Protein AF-A0A146K8B3-F1 (afdb_monomer)

pLDDT: mean 72.27, std 13.35, range [35.28, 92.0]

Foldseek 3Di:
DKDKDKDFDPDQLQDVLLVVLVVLVVVLQCVLCVVPPVPVVVVVPDPPDDDPSSLLSNLLSLLVSLVVLVVSLVSLCVQAVHDCDDPLNVQLVVLSVLSNVLSVLSCLQCVCSSCVVVVVVDPPPDDCVVVNVVSCPPDVVSVVSNVQCVPPVRPVNVVSSVSNNVSSVSSSVSSSVVSVVSSVGTTIFMWMWDWDPPDPVDTDTDTHRQPPDPVSVVVVVVVVVPPD

Structure (mmCIF, N/CA/C/O backbone):
data_AF-A0A146K8B3-F1
#
_entry.id   AF-A0A146K8B3-F1
#
loop_
_atom_site.group_PDB
_atom_site.id
_atom_site.type_symbol
_atom_site.label_atom_id
_atom_site.label_alt_id
_atom_site.label_comp_id
_atom_site.label_asym_id
_atom_site.label_entity_id
_atom_site.label_seq_id
_atom_site.pdbx_PDB_ins_code
_atom_site.Cartn_x
_atom_site.Cartn_y
_atom_site.Cartn_z
_atom_site.occupancy
_atom_site.B_iso_or_equiv
_atom_site.auth_seq_id
_atom_site.auth_comp_id
_atom_site.auth_asym_id
_atom_site.auth_atom_id
_atom_site.pdbx_PDB_model_num
ATOM 1 N N . GLN A 1 1 ? -19.829 12.657 38.647 1.00 56.06 1 GLN A N 1
ATOM 2 C CA . GLN A 1 1 ? -18.743 11.718 38.254 1.00 56.06 1 GLN A CA 1
ATOM 3 C C . GLN A 1 1 ? -18.743 11.529 36.735 1.00 56.06 1 GLN A C 1
ATOM 5 O O . GLN A 1 1 ? -19.775 11.769 36.111 1.00 56.06 1 GLN A O 1
ATOM 10 N N . LYS A 1 2 ? -17.606 11.163 36.126 1.00 56.06 2 LYS A N 1
ATOM 11 C CA . LYS A 1 2 ? -17.490 10.941 34.673 1.00 56.06 2 LYS A CA 1
ATOM 12 C C . LYS A 1 2 ? -16.939 9.541 34.410 1.00 56.06 2 LYS A C 1
ATOM 14 O O . LYS A 1 2 ? -15.895 9.207 34.959 1.00 56.06 2 LYS A O 1
ATOM 19 N N . ALA A 1 3 ? -17.614 8.767 33.568 1.00 58.56 3 ALA A N 1
ATOM 20 C CA . ALA A 1 3 ? -17.185 7.436 33.150 1.00 58.56 3 ALA A CA 1
ATOM 21 C C . ALA A 1 3 ? -17.163 7.344 31.618 1.00 58.56 3 ALA A C 1
ATOM 23 O O . ALA A 1 3 ? -17.982 7.964 30.937 1.00 58.56 3 ALA A O 1
ATOM 24 N N . LEU A 1 4 ? -16.210 6.589 31.074 1.00 60.97 4 LEU A N 1
ATOM 25 C CA . LEU A 1 4 ? -16.129 6.290 29.646 1.00 60.97 4 LEU A CA 1
ATOM 26 C C . LEU A 1 4 ? -16.703 4.890 29.419 1.00 60.97 4 LEU A C 1
ATOM 28 O O . LEU A 1 4 ? -16.218 3.926 30.009 1.00 60.97 4 LEU A O 1
ATOM 32 N N . LEU A 1 5 ? -17.728 4.784 28.580 1.00 60.91 5 LEU A N 1
ATOM 33 C CA . LEU A 1 5 ? -18.422 3.535 28.292 1.00 60.91 5 LEU A CA 1
ATOM 34 C C . LEU A 1 5 ? -18.171 3.151 26.833 1.00 60.91 5 LEU A C 1
ATOM 36 O O . LEU A 1 5 ? -18.327 3.978 25.943 1.00 60.91 5 LEU A O 1
ATOM 40 N N . SER A 1 6 ? -17.735 1.919 26.580 1.00 59.75 6 SER A N 1
ATOM 41 C CA . SER A 1 6 ? -17.535 1.404 25.219 1.00 59.75 6 SER A CA 1
ATOM 42 C C . SER A 1 6 ? -18.726 0.540 24.824 1.00 59.75 6 SER A C 1
ATOM 44 O O . SER A 1 6 ? -18.949 -0.502 25.434 1.00 59.75 6 SER A O 1
ATOM 46 N N . ILE A 1 7 ? -19.477 0.964 23.811 1.00 65.56 7 ILE A N 1
ATOM 47 C CA . ILE A 1 7 ? -20.653 0.262 23.292 1.00 65.56 7 ILE A CA 1
ATOM 48 C C . ILE A 1 7 ? -20.236 -0.502 22.024 1.00 65.56 7 ILE A C 1
ATOM 50 O O . ILE A 1 7 ? -19.696 0.120 21.104 1.00 65.56 7 ILE A O 1
ATOM 54 N N . PRO A 1 8 ? -20.429 -1.831 21.948 1.00 65.06 8 PRO A N 1
ATOM 55 C CA . PRO A 1 8 ? -20.172 -2.579 20.723 1.00 65.06 8 PRO A CA 1
ATOM 56 C C . PRO A 1 8 ? -21.204 -2.222 19.642 1.00 65.06 8 PRO A C 1
ATOM 58 O O . PRO A 1 8 ? -22.398 -2.126 19.917 1.00 65.06 8 PRO A O 1
ATOM 61 N N . THR A 1 9 ? -20.753 -2.043 18.404 1.00 68.38 9 THR A N 1
ATOM 62 C CA . THR A 1 9 ? -21.617 -1.858 17.230 1.00 68.38 9 THR A CA 1
ATOM 63 C C . THR A 1 9 ? -22.009 -3.210 16.642 1.00 68.38 9 THR A C 1
ATOM 65 O O . THR A 1 9 ? -21.258 -4.174 16.757 1.00 68.38 9 THR A O 1
ATOM 68 N N . GLN A 1 10 ? -23.139 -3.292 15.940 1.00 69.00 10 GLN A N 1
ATOM 69 C CA . GLN A 1 10 ? -23.566 -4.541 15.288 1.00 69.00 10 GLN A CA 1
ATOM 70 C C . GLN A 1 10 ? -22.710 -4.909 14.060 1.00 69.00 10 GLN A C 1
ATOM 72 O O . GLN A 1 10 ? -22.632 -6.076 13.684 1.00 69.00 10 GLN A O 1
ATOM 77 N N . GLU A 1 11 ? -22.022 -3.938 13.453 1.00 68.94 11 GLU A N 1
ATOM 78 C CA . GLU A 1 11 ? -21.184 -4.171 12.274 1.00 68.94 11 GLU A CA 1
ATOM 79 C C . GLU A 1 11 ? -19.815 -4.772 12.632 1.00 68.94 11 GLU A C 1
ATOM 81 O O . GLU A 1 11 ? -19.095 -4.280 13.514 1.00 68.94 11 GLU A O 1
ATOM 86 N N . ARG A 1 12 ? -19.427 -5.821 11.894 1.00 72.00 12 ARG A N 1
ATOM 87 C CA . ARG A 1 12 ? -18.056 -6.348 11.885 1.00 72.00 12 ARG A CA 1
ATOM 88 C C . ARG A 1 12 ? -17.141 -5.352 11.181 1.00 72.00 12 ARG A C 1
ATOM 90 O O . ARG A 1 12 ? -17.448 -4.884 10.090 1.00 72.00 12 ARG A O 1
ATOM 97 N N . VAL A 1 13 ? -15.996 -5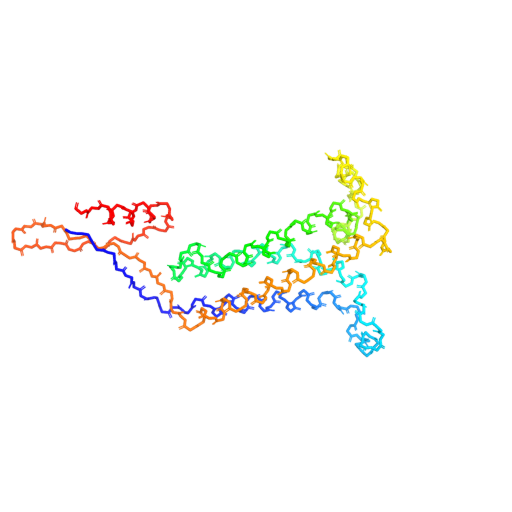.049 11.788 1.00 79.50 13 VAL A N 1
ATOM 98 C CA . VAL A 1 13 ? -15.108 -3.992 11.275 1.00 79.50 13 VAL A CA 1
ATOM 99 C C . VAL A 1 13 ? -14.255 -4.469 10.101 1.00 79.50 13 VAL A C 1
ATOM 101 O O . VAL A 1 13 ? -13.940 -3.669 9.229 1.00 79.50 13 VAL A O 1
ATOM 104 N N . GLY A 1 14 ? -13.865 -5.747 10.079 1.00 77.62 14 GLY A N 1
ATOM 105 C CA . GLY A 1 14 ? -12.846 -6.247 9.151 1.00 77.62 14 GLY A CA 1
ATOM 106 C C . GLY A 1 14 ? -13.326 -6.773 7.798 1.00 77.62 14 GLY A C 1
ATOM 107 O O . GLY A 1 14 ? -12.538 -6.756 6.860 1.00 77.62 14 GLY A O 1
ATOM 108 N N . SER A 1 15 ? -14.583 -7.214 7.657 1.00 81.56 15 SER A N 1
ATOM 109 C CA . SER A 1 15 ? -15.019 -7.998 6.483 1.00 81.56 15 SER A CA 1
ATOM 110 C C . SER A 1 15 ? -14.980 -7.208 5.174 1.00 81.56 15 SER A C 1
ATOM 112 O O . SER A 1 15 ? -14.381 -7.656 4.199 1.00 81.56 15 SER A O 1
ATOM 114 N N . PHE A 1 16 ? -15.571 -6.011 5.155 1.00 86.06 16 PHE A N 1
ATOM 115 C CA . PHE A 1 16 ? -15.544 -5.140 3.980 1.00 86.06 16 PHE A CA 1
ATOM 116 C C . PHE A 1 16 ? -14.122 -4.629 3.666 1.00 86.06 16 PHE A C 1
ATOM 118 O O . PHE A 1 16 ? -13.682 -4.786 2.529 1.00 86.06 16 PHE A O 1
ATOM 125 N N . PRO A 1 17 ? -13.343 -4.113 4.640 1.00 88.75 17 PRO A N 1
ATOM 126 C CA . PRO A 1 17 ? -11.928 -3.795 4.440 1.00 88.75 17 PRO A CA 1
ATOM 127 C C . PRO A 1 17 ? -11.074 -4.925 3.864 1.00 88.75 17 PRO A C 1
ATOM 129 O O . PRO A 1 17 ? -10.300 -4.682 2.943 1.00 88.75 17 PRO A O 1
ATOM 132 N N . ALA A 1 18 ? -11.213 -6.149 4.381 1.00 89.12 18 ALA A N 1
ATOM 133 C CA . ALA A 1 18 ? -10.456 -7.302 3.903 1.00 89.12 18 ALA A CA 1
ATOM 134 C C . ALA A 1 18 ? -10.798 -7.629 2.441 1.00 89.12 18 ALA A C 1
ATOM 136 O O . ALA A 1 18 ? -9.902 -7.883 1.639 1.00 89.12 18 ALA A O 1
ATOM 137 N N . LEU A 1 19 ? -12.082 -7.547 2.073 1.00 90.06 19 LEU A N 1
ATOM 138 C CA . LEU A 1 19 ? -12.536 -7.741 0.697 1.00 90.06 19 LEU A CA 1
ATOM 139 C C . LEU A 1 19 ? -11.965 -6.676 -0.252 1.00 90.06 19 LEU A C 1
ATOM 141 O O . LEU A 1 19 ? -11.481 -7.021 -1.326 1.00 90.06 19 LEU A O 1
ATOM 145 N N . VAL A 1 20 ? -11.942 -5.403 0.157 1.00 90.44 20 VAL A N 1
ATOM 146 C CA . VAL A 1 20 ? -11.322 -4.326 -0.637 1.00 90.44 20 VAL A CA 1
ATOM 147 C C . VAL A 1 20 ? -9.824 -4.578 -0.833 1.00 90.44 20 VAL A C 1
ATOM 149 O O . VAL A 1 20 ? -9.335 -4.470 -1.954 1.00 90.44 20 VAL A O 1
ATOM 152 N N . VAL A 1 21 ? -9.101 -4.958 0.227 1.00 92.00 21 VAL A N 1
ATOM 153 C CA . VAL A 1 21 ? -7.666 -5.291 0.150 1.00 92.00 21 VAL A CA 1
ATOM 154 C C . VAL A 1 21 ? -7.411 -6.428 -0.847 1.00 92.00 21 VAL A C 1
ATOM 156 O O . VAL A 1 21 ? -6.502 -6.325 -1.670 1.00 92.00 21 VAL A O 1
ATOM 159 N N . LEU A 1 22 ? -8.227 -7.485 -0.816 1.00 90.31 22 LEU A N 1
ATOM 160 C CA . LEU A 1 22 ? -8.105 -8.621 -1.735 1.00 90.31 22 LEU A CA 1
ATOM 161 C C . LEU A 1 22 ? -8.401 -8.241 -3.189 1.00 90.31 22 LEU A C 1
ATOM 163 O O . LEU A 1 22 ? -7.637 -8.615 -4.075 1.00 90.31 22 LEU A O 1
ATOM 167 N N . ILE A 1 23 ? -9.473 -7.483 -3.441 1.00 90.94 23 ILE A N 1
ATOM 168 C CA . ILE A 1 23 ? -9.841 -7.051 -4.800 1.00 90.94 23 ILE A CA 1
ATOM 169 C C . ILE A 1 23 ? -8.744 -6.173 -5.403 1.00 90.94 23 ILE A C 1
ATOM 171 O O . ILE A 1 23 ? -8.392 -6.349 -6.566 1.00 90.94 23 ILE A O 1
ATOM 175 N N . VAL A 1 24 ? -8.175 -5.257 -4.618 1.00 89.88 24 VAL A N 1
ATOM 176 C CA . VAL A 1 24 ? -7.093 -4.377 -5.081 1.00 89.88 24 VAL A CA 1
ATOM 177 C C . VAL A 1 24 ? -5.845 -5.186 -5.418 1.00 89.88 24 VAL A C 1
ATOM 179 O O . VAL A 1 24 ? -5.268 -4.989 -6.483 1.00 89.88 24 VAL A O 1
ATOM 182 N N . ALA A 1 25 ? -5.451 -6.135 -4.567 1.00 85.56 25 ALA A N 1
ATOM 183 C CA . ALA A 1 25 ? -4.310 -7.002 -4.850 1.00 85.56 25 ALA A CA 1
ATOM 184 C C . ALA A 1 25 ? -4.531 -7.871 -6.099 1.00 85.56 25 ALA A C 1
ATOM 186 O O . ALA A 1 25 ? -3.633 -7.981 -6.933 1.00 85.56 25 ALA A O 1
ATOM 187 N N . ALA A 1 26 ? -5.734 -8.431 -6.260 1.00 85.50 26 ALA A N 1
ATOM 188 C CA . ALA A 1 26 ? -6.103 -9.203 -7.442 1.00 85.50 26 ALA A CA 1
ATOM 189 C C . ALA A 1 26 ? -6.086 -8.347 -8.716 1.00 85.50 26 ALA A C 1
ATOM 191 O O . ALA A 1 26 ? -5.589 -8.801 -9.741 1.00 85.50 26 ALA A O 1
ATOM 192 N N . LEU A 1 27 ? -6.569 -7.102 -8.648 1.00 86.50 27 LEU A N 1
ATOM 193 C CA . LEU A 1 27 ? -6.538 -6.164 -9.769 1.00 86.50 27 LEU A CA 1
ATOM 194 C C . LEU A 1 27 ? -5.103 -5.816 -10.177 1.00 86.50 27 LEU A C 1
ATOM 196 O O . LEU A 1 27 ? -4.799 -5.813 -11.365 1.00 86.50 27 LEU A O 1
ATOM 200 N N . ILE A 1 28 ? -4.220 -5.551 -9.211 1.00 83.88 28 ILE A N 1
ATOM 201 C CA . ILE A 1 28 ? -2.805 -5.263 -9.485 1.00 83.88 28 ILE A CA 1
ATOM 202 C C . ILE A 1 28 ? -2.147 -6.469 -10.141 1.00 83.88 28 ILE A C 1
ATOM 204 O O . ILE A 1 28 ? -1.524 -6.323 -11.183 1.00 83.88 28 ILE A O 1
ATOM 208 N N . PHE A 1 29 ? -2.342 -7.663 -9.579 1.00 80.31 29 PHE A N 1
ATOM 209 C CA . PHE A 1 29 ? -1.823 -8.894 -10.165 1.00 80.31 29 PHE A CA 1
ATOM 210 C C . PHE A 1 29 ? -2.345 -9.100 -11.594 1.00 80.31 29 PHE A C 1
ATOM 212 O O . PHE A 1 29 ? -1.563 -9.332 -12.512 1.00 80.31 29 PHE A O 1
ATOM 219 N N . TRP A 1 30 ? -3.653 -8.948 -11.802 1.00 79.44 30 TRP A N 1
ATOM 220 C CA . TRP A 1 30 ? -4.273 -9.074 -13.118 1.00 79.44 30 TRP A CA 1
ATOM 221 C C . TRP A 1 30 ? -3.677 -8.094 -14.133 1.00 79.44 30 TRP A C 1
ATOM 223 O O . TRP A 1 30 ? -3.25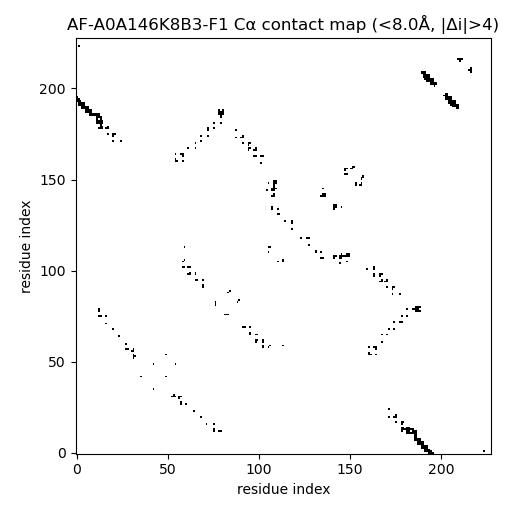4 -8.513 -15.206 1.00 79.44 30 TRP A O 1
ATOM 233 N N . LE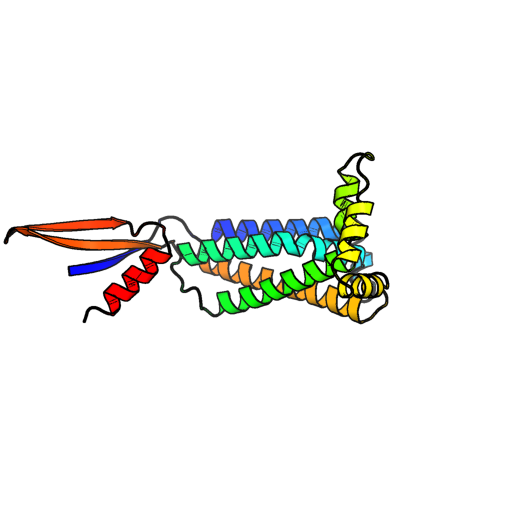U A 1 31 ? -3.586 -6.806 -13.791 1.00 80.00 31 LEU A N 1
ATOM 234 C CA . LEU A 1 31 ? -3.040 -5.773 -14.677 1.00 80.00 31 LEU A CA 1
ATOM 235 C C . LEU A 1 31 ? -1.546 -5.969 -14.956 1.00 80.00 31 LEU A C 1
ATOM 237 O O . LEU A 1 31 ? -1.102 -5.741 -16.079 1.00 80.00 31 LEU A O 1
ATOM 241 N N . SER A 1 32 ? -0.773 -6.417 -13.965 1.00 76.81 32 SER A N 1
ATOM 242 C CA . SER A 1 32 ? 0.659 -6.682 -14.122 1.00 76.81 32 SER A CA 1
ATOM 243 C C . SER A 1 32 ? 0.942 -7.885 -15.024 1.00 76.81 32 SER A C 1
ATOM 245 O O . SER A 1 32 ? 1.915 -7.855 -15.771 1.00 76.81 32 SER A O 1
ATOM 247 N N . PHE A 1 33 ? 0.092 -8.916 -14.996 1.00 72.00 33 PHE A N 1
ATOM 248 C CA . PHE A 1 33 ? 0.275 -10.150 -15.770 1.00 72.00 33 PHE A CA 1
ATOM 249 C C . PHE A 1 33 ? -0.635 -10.258 -17.004 1.00 72.00 33 PHE A C 1
ATOM 251 O O . PHE A 1 33 ? -0.611 -11.283 -17.681 1.00 72.00 33 PHE A O 1
ATOM 258 N N . GLN A 1 34 ? -1.410 -9.221 -17.343 1.00 70.62 34 GLN A N 1
ATOM 259 C CA . GLN A 1 34 ? -2.412 -9.265 -18.423 1.00 70.62 34 GLN A CA 1
ATOM 260 C C . GLN A 1 34 ? -1.849 -9.739 -19.775 1.00 70.62 34 GLN A C 1
ATOM 262 O O . GLN A 1 34 ? -2.512 -10.483 -20.490 1.00 70.62 34 GLN A O 1
ATOM 267 N N . ASN A 1 35 ? -0.602 -9.374 -20.091 1.00 62.97 35 ASN A N 1
ATOM 268 C CA . ASN A 1 35 ? 0.067 -9.752 -21.341 1.00 62.97 35 ASN A CA 1
ATOM 269 C C . ASN A 1 35 ? 0.697 -11.158 -21.300 1.00 62.97 35 ASN A C 1
ATOM 271 O O . ASN A 1 35 ? 1.122 -11.661 -22.333 1.00 62.97 35 ASN A O 1
ATOM 275 N N . TYR A 1 36 ? 0.738 -11.794 -20.125 1.00 59.19 36 TYR A N 1
ATOM 276 C CA . TYR A 1 36 ? 1.413 -13.072 -19.860 1.00 59.19 36 TYR A CA 1
ATOM 277 C C . TYR A 1 36 ? 0.441 -14.198 -19.481 1.00 59.19 36 TYR A C 1
ATOM 279 O O . TYR A 1 36 ? 0.845 -15.350 -19.340 1.00 59.19 36 TYR A O 1
ATOM 287 N N . PHE A 1 37 ? -0.853 -13.893 -19.344 1.00 55.72 37 PHE A N 1
ATOM 288 C CA . PHE A 1 37 ? -1.885 -14.864 -18.962 1.00 55.72 37 PHE A CA 1
ATOM 289 C C . PHE A 1 37 ? -2.023 -16.037 -19.949 1.00 55.72 37 PHE A C 1
ATOM 291 O O . PHE A 1 37 ? -2.431 -17.123 -19.543 1.00 55.72 37 PHE A O 1
ATOM 298 N N . PHE A 1 38 ? -1.661 -15.837 -21.221 1.00 49.81 38 PHE A N 1
ATOM 299 C CA . PHE A 1 38 ? -1.691 -16.880 -22.251 1.00 49.81 38 PHE A CA 1
ATOM 300 C C . PHE A 1 38 ? -0.450 -17.786 -22.264 1.00 49.81 38 PHE A C 1
ATOM 302 O O . PHE A 1 38 ? -0.499 -18.831 -22.905 1.00 49.81 38 PHE A O 1
ATOM 309 N N . ASP A 1 39 ? 0.619 -17.436 -21.539 1.00 55.19 39 ASP A N 1
ATOM 310 C CA . ASP A 1 39 ? 1.893 -18.171 -21.560 1.00 55.19 39 ASP A CA 1
ATOM 311 C C . ASP A 1 39 ? 2.467 -18.382 -20.147 1.00 55.19 39 ASP A C 1
ATOM 313 O O . ASP A 1 39 ? 3.659 -18.239 -19.865 1.00 55.19 39 ASP A O 1
ATOM 317 N N . LEU A 1 40 ? 1.581 -18.725 -19.206 1.00 49.50 40 LEU A N 1
ATOM 318 C CA . LEU A 1 40 ? 1.939 -18.959 -17.803 1.00 49.50 40 LEU A CA 1
ATOM 319 C C . LEU A 1 40 ? 2.985 -20.083 -17.652 1.00 49.50 40 LEU A C 1
ATOM 321 O O . LEU A 1 40 ? 3.808 -20.056 -16.738 1.00 49.50 40 LEU A O 1
ATOM 325 N N . SER A 1 41 ? 2.968 -21.055 -18.571 1.00 50.88 41 SER A N 1
ATOM 326 C CA . SER A 1 41 ? 3.963 -22.125 -18.688 1.00 50.88 41 SER A CA 1
ATOM 327 C C . SER A 1 41 ? 5.360 -21.603 -19.018 1.00 50.88 41 SER A C 1
ATOM 329 O O . SER A 1 41 ? 6.326 -22.097 -18.442 1.00 50.88 41 SER A O 1
ATOM 331 N N . TYR A 1 42 ? 5.474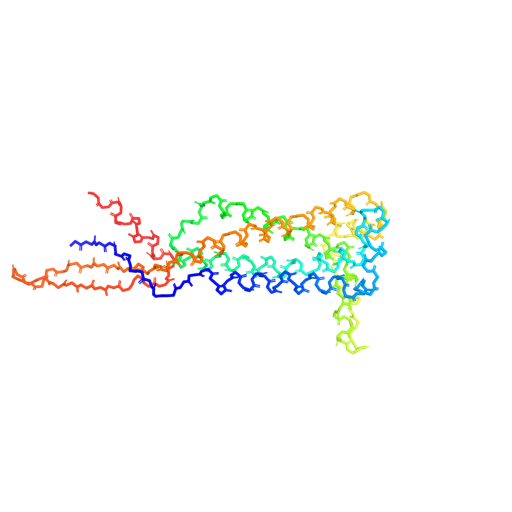 -20.590 -19.883 1.00 45.88 42 TYR A N 1
ATOM 332 C CA . TYR A 1 42 ? 6.753 -19.972 -20.234 1.00 45.88 42 TYR A CA 1
ATOM 333 C C . TYR A 1 42 ? 7.331 -19.212 -19.031 1.00 45.88 42 TYR A C 1
ATOM 335 O O . TYR A 1 42 ? 8.469 -19.467 -18.638 1.00 45.88 42 TYR A O 1
ATOM 343 N N . SER A 1 43 ? 6.502 -18.417 -18.339 1.00 48.22 43 SER A N 1
ATOM 344 C CA . SER A 1 43 ? 6.911 -17.647 -17.149 1.00 48.22 43 SER A CA 1
ATOM 345 C C . SER A 1 43 ? 7.330 -18.508 -15.944 1.00 48.22 43 SER A C 1
ATOM 347 O O . SER A 1 43 ? 8.069 -18.019 -15.092 1.00 48.22 43 SER A O 1
ATOM 349 N N . LEU A 1 44 ? 6.865 -19.760 -15.848 1.00 52.47 44 LEU A N 1
ATOM 350 C CA . LEU A 1 44 ? 7.260 -20.715 -14.800 1.00 52.47 44 LEU A CA 1
ATOM 351 C C . LEU A 1 44 ? 8.501 -21.550 -15.169 1.00 52.47 44 LEU A C 1
ATOM 353 O O . LEU A 1 44 ? 9.055 -22.221 -14.300 1.00 52.47 44 LEU A O 1
ATOM 357 N N . SER A 1 45 ? 8.910 -21.543 -16.443 1.00 49.38 45 SER A N 1
ATOM 358 C CA . SER A 1 45 ? 9.946 -22.437 -16.985 1.00 49.38 45 SER A CA 1
ATOM 359 C C . SER A 1 45 ? 11.330 -21.799 -17.146 1.00 49.38 45 SER A C 1
ATOM 361 O O . SER A 1 45 ? 12.325 -22.520 -17.190 1.00 49.38 45 SER A O 1
ATOM 363 N N . THR A 1 46 ? 11.420 -20.470 -17.194 1.00 42.38 46 THR A N 1
ATOM 364 C CA . THR A 1 46 ? 12.689 -19.726 -17.228 1.00 42.38 46 THR A CA 1
ATOM 365 C C . THR A 1 46 ? 13.059 -19.206 -15.843 1.00 42.38 46 THR A C 1
ATOM 367 O O . THR A 1 46 ? 12.191 -18.725 -15.119 1.00 42.38 46 THR A O 1
ATOM 370 N N . ASP A 1 47 ? 14.345 -19.304 -15.487 1.00 46.12 47 ASP A N 1
ATOM 371 C CA . ASP A 1 47 ? 14.962 -18.811 -14.249 1.00 46.12 47 ASP A CA 1
ATOM 372 C C . ASP A 1 47 ? 14.252 -17.578 -13.662 1.00 46.12 47 ASP A C 1
ATOM 374 O O . ASP A 1 47 ? 14.404 -16.492 -14.203 1.00 46.12 47 ASP A O 1
ATOM 378 N N . LEU A 1 48 ? 13.470 -17.791 -12.589 1.00 50.16 48 LEU A N 1
ATOM 379 C CA . LEU A 1 48 ? 12.986 -16.927 -11.482 1.00 50.16 48 LEU A CA 1
ATOM 380 C C . LEU A 1 48 ? 13.064 -15.379 -11.562 1.00 50.16 48 LEU A C 1
ATOM 382 O O . LEU A 1 48 ? 13.059 -14.707 -10.528 1.00 50.16 48 LEU A O 1
ATOM 386 N N . TYR A 1 49 ? 13.088 -14.779 -12.744 1.00 57.19 49 TYR A N 1
ATOM 387 C CA . TYR A 1 49 ? 13.153 -13.341 -12.956 1.00 57.19 49 TYR A CA 1
ATOM 388 C C . TYR A 1 49 ? 11.833 -12.877 -13.562 1.00 57.19 49 TYR A C 1
ATOM 390 O O . TYR A 1 49 ? 11.496 -13.189 -14.700 1.00 57.19 49 TYR A O 1
ATOM 398 N N . ILE A 1 50 ? 11.075 -12.120 -12.768 1.00 63.47 50 ILE A N 1
ATOM 399 C CA . ILE A 1 50 ? 9.864 -11.440 -13.227 1.00 63.47 50 ILE A CA 1
ATOM 400 C C . ILE A 1 50 ? 10.273 -10.454 -14.328 1.00 63.47 50 ILE A C 1
ATOM 402 O O . ILE A 1 50 ? 11.195 -9.656 -14.131 1.00 63.47 50 ILE A O 1
ATOM 406 N N . GLU A 1 51 ? 9.593 -10.497 -15.475 1.00 69.06 51 GLU A N 1
ATOM 407 C CA . GLU A 1 51 ? 9.897 -9.596 -16.585 1.00 69.06 51 GLU A CA 1
ATOM 408 C C . GLU A 1 51 ? 9.726 -8.119 -16.192 1.00 69.06 51 GLU A C 1
ATOM 410 O O . GLU A 1 51 ? 8.837 -7.740 -15.424 1.00 69.06 51 GLU A O 1
ATOM 415 N N . GLN A 1 52 ? 10.574 -7.255 -16.751 1.00 71.62 52 GLN A N 1
ATOM 416 C CA . GLN A 1 52 ? 10.605 -5.828 -16.421 1.00 71.62 52 GLN A CA 1
ATOM 417 C C . GLN A 1 52 ? 9.246 -5.110 -16.582 1.00 71.62 52 GLN A C 1
ATOM 419 O O . GLN A 1 52 ? 8.895 -4.358 -15.675 1.00 71.62 52 GLN A O 1
ATOM 424 N N . PRO A 1 53 ? 8.431 -5.351 -17.633 1.00 71.81 53 PRO A N 1
ATOM 425 C CA . PRO A 1 53 ? 7.116 -4.713 -17.771 1.00 71.81 53 PRO A CA 1
ATOM 426 C C . PRO A 1 53 ? 6.132 -5.064 -16.643 1.00 71.81 53 PRO A C 1
ATOM 428 O O . PRO A 1 53 ? 5.308 -4.234 -16.245 1.00 71.81 53 PRO A O 1
ATOM 431 N N . VAL A 1 54 ? 6.234 -6.281 -16.098 1.00 72.94 54 VAL A N 1
ATOM 432 C CA . VAL A 1 54 ? 5.429 -6.731 -14.954 1.00 72.94 54 VAL A CA 1
ATOM 433 C C . VAL A 1 54 ? 5.846 -5.958 -13.704 1.00 72.94 54 VAL A C 1
ATOM 435 O O . VAL A 1 54 ? 4.992 -5.386 -13.024 1.00 72.94 54 VAL A O 1
ATOM 438 N N . LEU A 1 55 ? 7.156 -5.876 -13.438 1.00 74.44 55 LEU A N 1
ATOM 439 C CA . LEU A 1 55 ? 7.711 -5.124 -12.306 1.00 74.44 55 LEU A CA 1
ATOM 440 C C . LEU A 1 55 ? 7.355 -3.633 -12.380 1.00 74.44 55 LEU A C 1
ATOM 442 O O . LEU A 1 55 ? 6.943 -3.051 -11.379 1.00 74.44 55 LEU A O 1
ATOM 446 N N . ASP A 1 56 ? 7.453 -3.034 -13.564 1.00 74.62 56 ASP A N 1
ATOM 447 C CA . ASP A 1 56 ? 7.112 -1.631 -13.810 1.00 74.62 56 ASP A CA 1
ATOM 448 C C . ASP A 1 56 ? 5.642 -1.345 -13.479 1.00 74.62 56 ASP A C 1
ATOM 450 O O . ASP A 1 56 ? 5.328 -0.387 -12.768 1.00 74.62 56 ASP A O 1
ATOM 454 N N . THR A 1 57 ? 4.741 -2.217 -13.940 1.00 74.44 57 THR A N 1
ATOM 455 C CA . THR A 1 57 ? 3.301 -2.104 -13.674 1.00 74.44 57 THR A CA 1
ATOM 456 C C . THR A 1 57 ? 2.994 -2.305 -12.191 1.00 74.44 57 THR A C 1
ATOM 458 O O . THR A 1 57 ? 2.204 -1.552 -11.621 1.00 74.44 57 THR A O 1
ATOM 461 N N . MET A 1 58 ? 3.641 -3.281 -11.540 1.00 75.31 58 MET A N 1
ATOM 462 C CA . MET A 1 58 ? 3.483 -3.499 -10.101 1.00 75.31 58 MET A CA 1
ATOM 463 C C . MET A 1 58 ? 3.887 -2.246 -9.322 1.00 75.31 58 MET A C 1
ATOM 465 O O . MET A 1 58 ? 3.071 -1.746 -8.553 1.00 75.31 58 MET A O 1
ATOM 469 N N . VAL A 1 59 ? 5.089 -1.704 -9.560 1.00 77.44 59 VAL A N 1
ATOM 470 C CA . VAL A 1 59 ? 5.626 -0.516 -8.866 1.00 77.44 59 VAL A CA 1
ATOM 471 C C . VAL A 1 59 ? 4.788 0.743 -9.112 1.00 77.44 59 VAL A C 1
ATOM 473 O O . VAL A 1 59 ? 4.596 1.540 -8.199 1.00 77.44 59 VAL A O 1
ATOM 476 N N . LEU A 1 60 ? 4.229 0.923 -10.308 1.00 77.44 60 LEU A N 1
ATOM 477 C CA . LEU A 1 60 ? 3.313 2.037 -10.581 1.00 77.44 60 LEU A CA 1
ATOM 478 C C . LEU A 1 60 ? 2.013 1.943 -9.778 1.00 77.44 60 LEU A C 1
ATOM 480 O O . LEU A 1 60 ? 1.509 2.951 -9.276 1.00 77.44 60 LEU A O 1
ATOM 484 N N . LEU A 1 61 ? 1.467 0.734 -9.648 1.00 79.75 61 LEU A N 1
ATOM 485 C CA . LEU A 1 61 ? 0.207 0.502 -8.949 1.00 79.75 61 LEU A CA 1
ATOM 486 C C . LEU A 1 61 ? 0.374 0.366 -7.428 1.00 79.75 61 LEU A C 1
ATOM 488 O O . LEU A 1 61 ? -0.614 0.512 -6.701 1.00 79.75 61 LEU A O 1
ATOM 492 N N . THR A 1 62 ? 1.594 0.145 -6.921 1.00 79.62 62 THR A N 1
ATOM 493 C CA . THR A 1 62 ? 1.840 0.094 -5.473 1.00 79.62 62 THR A CA 1
ATOM 494 C C . THR A 1 62 ? 1.535 1.432 -4.814 1.00 79.62 62 THR A C 1
ATOM 496 O O . THR A 1 62 ? 0.927 1.432 -3.753 1.00 79.62 62 THR A O 1
ATOM 499 N N . LEU A 1 63 ? 1.854 2.575 -5.433 1.00 81.12 63 LEU A N 1
ATOM 500 C CA . LEU A 1 63 ? 1.627 3.895 -4.833 1.00 81.12 63 LEU A CA 1
ATOM 501 C C . LEU A 1 63 ? 0.152 4.151 -4.444 1.00 81.12 63 LEU A C 1
ATOM 503 O O . LEU A 1 63 ? -0.116 4.386 -3.258 1.00 81.12 63 LEU A O 1
ATOM 507 N N . PRO A 1 64 ? -0.827 4.105 -5.374 1.00 83.31 64 PRO A N 1
ATOM 508 C CA . PRO A 1 64 ? -2.231 4.307 -5.018 1.00 83.31 64 PRO A CA 1
ATOM 509 C C . PRO A 1 64 ? -2.753 3.217 -4.071 1.00 83.31 64 PRO A C 1
ATOM 511 O O . PRO A 1 64 ? -3.546 3.510 -3.172 1.00 83.31 64 PRO A O 1
ATOM 514 N N . ALA A 1 65 ? -2.277 1.977 -4.210 1.00 86.94 65 ALA A N 1
ATOM 515 C CA . ALA A 1 65 ? -2.677 0.871 -3.347 1.00 86.94 65 ALA A CA 1
ATOM 516 C C . ALA A 1 65 ? -2.159 1.026 -1.909 1.00 86.94 65 ALA A C 1
ATOM 518 O O . ALA A 1 65 ? -2.916 0.853 -0.957 1.00 86.94 65 ALA A O 1
ATOM 519 N N . SER A 1 66 ? -0.904 1.434 -1.732 1.00 87.38 66 SER A N 1
ATOM 520 C CA . SER A 1 66 ? -0.287 1.718 -0.437 1.00 87.38 66 SER A CA 1
ATOM 521 C C . SER A 1 66 ? -1.017 2.843 0.298 1.00 87.38 66 SER A C 1
ATOM 523 O O . SER A 1 66 ? -1.235 2.734 1.507 1.00 87.38 66 SER A O 1
ATOM 525 N N . LEU A 1 67 ? -1.453 3.893 -0.412 1.00 88.81 67 LEU A N 1
ATOM 526 C CA . LEU A 1 67 ? -2.273 4.966 0.166 1.00 88.81 67 LEU A CA 1
ATOM 527 C C . LEU A 1 67 ? -3.651 4.459 0.613 1.00 88.81 67 LEU A C 1
ATOM 529 O O . LEU A 1 67 ? -4.082 4.748 1.735 1.00 88.81 67 LEU A O 1
ATOM 533 N N . LEU A 1 68 ? -4.319 3.664 -0.226 1.00 91.06 68 LEU A N 1
ATOM 534 C CA . LEU A 1 68 ? -5.594 3.034 0.118 1.00 91.06 68 LEU A CA 1
ATOM 535 C C . LEU A 1 68 ? -5.452 2.110 1.336 1.00 91.06 68 LEU A C 1
ATOM 537 O O . LEU A 1 68 ? -6.286 2.146 2.241 1.00 91.06 68 LEU A O 1
ATOM 541 N N . TYR A 1 69 ? -4.375 1.330 1.404 1.00 90.81 69 TYR A N 1
ATOM 542 C CA . TYR A 1 69 ? -4.079 0.477 2.549 1.00 90.81 69 TYR A CA 1
ATOM 543 C C . TYR A 1 69 ? -3.852 1.302 3.821 1.00 90.81 69 TYR A C 1
ATOM 545 O O . TYR A 1 69 ? -4.443 0.993 4.856 1.00 90.81 69 TYR A O 1
ATOM 553 N N . GLY A 1 70 ? -3.109 2.410 3.748 1.00 88.94 70 GLY A N 1
ATOM 554 C CA . GLY A 1 70 ? -2.965 3.335 4.877 1.00 88.94 70 GLY A CA 1
ATOM 555 C C . GLY A 1 70 ? -4.311 3.874 5.379 1.00 88.94 70 GLY A C 1
ATOM 556 O O . GLY A 1 70 ? -4.567 3.911 6.589 1.00 88.94 70 GLY A O 1
ATOM 557 N N . PHE A 1 71 ? -5.213 4.227 4.457 1.00 90.06 71 PHE A N 1
ATOM 558 C CA . PHE A 1 71 ? -6.568 4.661 4.798 1.00 90.06 71 PHE A CA 1
ATOM 559 C C . PHE A 1 71 ? -7.376 3.547 5.476 1.00 90.06 71 PHE A C 1
ATOM 561 O O . PHE A 1 71 ? -7.926 3.762 6.560 1.00 90.06 71 PHE A O 1
ATOM 568 N N . ILE A 1 72 ? -7.413 2.352 4.882 1.00 90.56 72 ILE A N 1
ATOM 569 C CA . ILE A 1 72 ? -8.132 1.192 5.422 1.00 90.56 72 ILE A CA 1
ATOM 570 C C . ILE A 1 72 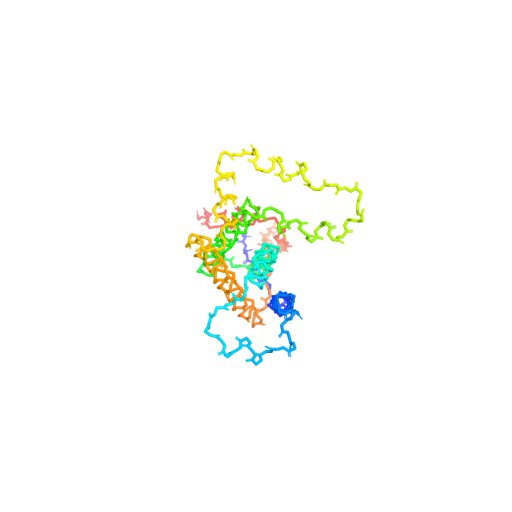? -7.635 0.853 6.831 1.00 90.56 72 ILE A C 1
ATOM 572 O O . ILE A 1 72 ? -8.441 0.706 7.754 1.00 90.56 72 ILE A O 1
ATOM 576 N N . PHE A 1 73 ? -6.315 0.783 7.013 1.00 90.62 73 PHE A N 1
ATOM 577 C CA . PHE A 1 73 ? -5.694 0.496 8.301 1.00 90.62 73 PHE A CA 1
ATOM 578 C C . PHE A 1 73 ? -6.137 1.508 9.368 1.00 90.62 73 PHE A C 1
ATOM 580 O O . PHE A 1 73 ? -6.550 1.126 10.466 1.00 90.62 73 PHE A O 1
ATOM 587 N N . SER A 1 74 ? -6.125 2.801 9.027 1.00 86.88 74 SER A N 1
ATOM 588 C CA . SER A 1 74 ? -6.572 3.876 9.918 1.00 86.88 74 SER A CA 1
ATOM 589 C C . SER A 1 74 ? -8.050 3.737 10.307 1.00 86.88 74 SER A C 1
ATOM 591 O O . SER A 1 74 ? -8.387 3.805 11.492 1.00 86.88 74 SER A O 1
ATOM 593 N N . GLN A 1 75 ? -8.936 3.468 9.340 1.00 86.25 75 GLN A N 1
ATOM 594 C CA . GLN A 1 75 ? -10.373 3.314 9.600 1.00 86.25 75 GLN A CA 1
ATOM 595 C C . GLN A 1 75 ? -10.675 2.117 10.507 1.00 86.25 75 GLN A C 1
ATOM 597 O O . GLN A 1 75 ? -11.449 2.240 11.461 1.00 86.25 75 GLN A O 1
ATOM 602 N N . VAL A 1 76 ? -10.036 0.973 10.251 1.00 86.88 76 VAL A N 1
ATOM 603 C CA . VAL A 1 76 ? -10.196 -0.237 11.070 1.00 86.88 76 VAL A CA 1
ATOM 604 C C . VAL A 1 76 ? -9.688 0.004 12.491 1.00 86.88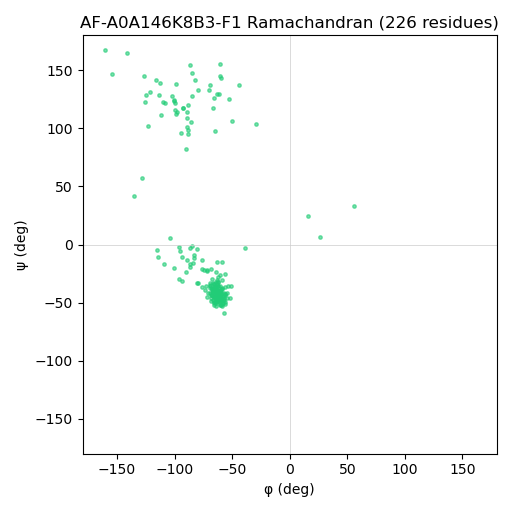 76 VAL A C 1
ATOM 606 O O . VAL A 1 76 ? -10.396 -0.291 13.456 1.00 86.88 76 VAL A O 1
ATOM 609 N N . ARG A 1 77 ? -8.522 0.643 12.637 1.00 86.25 77 ARG A N 1
ATOM 610 C CA . ARG A 1 77 ? -7.966 1.022 13.942 1.00 86.25 77 ARG A CA 1
ATOM 611 C C . ARG A 1 77 ? -8.922 1.895 14.746 1.00 86.25 77 ARG A C 1
ATOM 613 O O . ARG A 1 77 ? -9.150 1.623 15.926 1.00 86.25 77 ARG A O 1
ATOM 620 N N . ILE A 1 78 ? -9.456 2.948 14.123 1.00 80.25 78 ILE A N 1
ATOM 621 C CA . ILE A 1 78 ? -10.371 3.894 14.775 1.00 80.25 78 ILE A CA 1
ATOM 622 C C . ILE A 1 78 ? -11.639 3.170 15.233 1.00 80.25 78 ILE A C 1
ATOM 624 O O . ILE A 1 78 ? -12.027 3.318 16.393 1.00 80.25 78 ILE A O 1
ATOM 628 N N . ARG A 1 79 ? -12.238 2.347 14.360 1.00 79.06 79 ARG A N 1
ATOM 629 C CA . ARG A 1 79 ? -13.449 1.566 14.666 1.00 79.06 79 ARG A CA 1
ATOM 630 C C . ARG A 1 79 ? -13.230 0.531 15.773 1.00 79.06 79 ARG A C 1
ATOM 632 O O . ARG A 1 79 ? -14.149 0.274 16.544 1.00 79.06 79 ARG A O 1
ATOM 639 N N . LEU A 1 80 ? -12.029 -0.035 15.892 1.00 78.44 80 LEU A N 1
ATOM 640 C CA . LEU A 1 80 ? -11.669 -0.953 16.980 1.00 78.44 80 LEU A CA 1
ATOM 641 C C . LEU A 1 80 ? -11.158 -0.249 18.246 1.00 78.44 80 LEU A C 1
ATOM 643 O O . LEU A 1 80 ? -10.889 -0.915 19.245 1.00 78.44 80 LEU A O 1
ATOM 647 N N . CYS A 1 81 ? -11.031 1.082 18.232 1.00 73.88 81 CYS A N 1
ATOM 648 C CA . CYS A 1 81 ? -10.475 1.870 19.335 1.00 73.88 81 CYS A CA 1
ATOM 649 C C . CYS A 1 81 ? -9.054 1.431 19.751 1.00 73.88 81 CYS A C 1
ATOM 651 O O . CYS A 1 81 ? -8.679 1.512 20.921 1.00 73.88 81 CYS A O 1
ATOM 653 N N . ILE A 1 82 ? -8.246 0.973 18.790 1.00 77.50 82 ILE A N 1
ATOM 654 C CA . ILE A 1 82 ? -6.870 0.531 19.043 1.00 77.50 82 ILE A CA 1
ATOM 655 C C . ILE A 1 82 ? -5.940 1.751 19.089 1.00 77.50 82 ILE A C 1
ATOM 657 O O . ILE A 1 82 ? -6.073 2.694 18.307 1.00 77.50 82 ILE A O 1
ATOM 661 N N . ARG A 1 83 ? -4.963 1.736 20.004 1.00 76.19 83 ARG A N 1
ATOM 662 C CA . ARG A 1 83 ? -3.957 2.803 20.107 1.00 76.19 83 ARG A CA 1
ATOM 663 C C . ARG A 1 83 ? -3.151 2.933 18.802 1.00 76.19 83 ARG A C 1
ATOM 665 O O . ARG A 1 83 ? -2.820 1.914 18.193 1.00 76.19 83 ARG A O 1
ATOM 672 N N . PRO A 1 84 ? -2.777 4.163 18.396 1.00 70.56 84 PRO A N 1
ATOM 673 C CA . PRO A 1 84 ? -2.013 4.398 17.169 1.00 70.56 84 PRO A CA 1
ATOM 674 C C . PRO A 1 84 ? -0.654 3.698 17.180 1.00 70.56 84 PRO A C 1
ATOM 676 O O . PRO A 1 84 ? -0.243 3.174 16.153 1.00 70.56 84 PRO A O 1
ATOM 679 N N . ILE A 1 85 ? -0.001 3.620 18.339 1.00 82.56 85 ILE A N 1
ATOM 680 C CA . ILE A 1 85 ? 1.279 2.933 18.515 1.00 82.56 85 ILE A CA 1
ATOM 681 C C . ILE A 1 85 ? 0.993 1.503 18.986 1.00 82.56 85 ILE A C 1
ATOM 683 O O . ILE A 1 85 ? 0.760 1.263 20.170 1.00 82.56 85 ILE A O 1
ATOM 687 N N . ASN A 1 86 ? 0.960 0.568 18.041 1.00 83.88 86 ASN A N 1
ATOM 688 C CA . ASN A 1 86 ? 0.903 -0.874 18.279 1.00 83.88 86 ASN A CA 1
ATOM 689 C C . ASN A 1 86 ? 1.780 -1.595 17.237 1.00 83.88 86 ASN A C 1
ATOM 691 O O . ASN A 1 86 ? 2.147 -0.987 16.230 1.00 83.88 86 ASN A O 1
ATOM 695 N N . ALA A 1 87 ? 2.108 -2.871 17.467 1.00 85.12 87 ALA A N 1
ATOM 696 C CA . ALA A 1 87 ? 3.005 -3.632 16.592 1.00 85.12 87 ALA A CA 1
ATOM 697 C C . ALA A 1 87 ? 2.552 -3.627 15.118 1.00 85.12 87 ALA A C 1
ATOM 699 O O . ALA A 1 87 ? 3.353 -3.318 14.241 1.00 85.12 87 ALA A O 1
ATOM 700 N N . PHE A 1 88 ? 1.262 -3.857 14.846 1.00 85.31 88 PHE A N 1
ATOM 701 C CA . PHE A 1 88 ? 0.712 -3.807 13.487 1.00 85.31 88 PHE A CA 1
ATOM 702 C C . PHE A 1 88 ? 0.836 -2.420 12.851 1.00 85.31 88 PHE A C 1
ATOM 704 O O . PHE A 1 88 ? 1.221 -2.321 11.690 1.00 85.31 88 PHE A O 1
ATOM 711 N N . SER A 1 89 ? 0.564 -1.346 13.598 1.00 82.88 89 SER A N 1
ATOM 712 C CA . SER A 1 89 ? 0.703 0.027 13.098 1.00 82.88 89 SER A CA 1
ATOM 713 C C . SER A 1 89 ? 2.147 0.365 12.758 1.00 82.88 89 SER A C 1
ATOM 715 O O . SER A 1 89 ? 2.386 1.030 11.754 1.00 82.88 89 SER A O 1
ATOM 717 N N . ILE A 1 90 ? 3.102 -0.069 13.587 1.00 87.44 90 ILE A N 1
ATOM 718 C CA . ILE A 1 90 ? 4.529 0.191 13.367 1.00 87.44 90 ILE A CA 1
ATOM 719 C C . ILE A 1 90 ? 4.982 -0.531 12.099 1.00 87.44 90 ILE A C 1
ATOM 721 O O . ILE A 1 90 ? 5.508 0.105 11.190 1.00 87.44 90 ILE A O 1
ATOM 725 N N . VAL A 1 91 ? 4.702 -1.834 12.010 1.00 89.25 91 VAL A N 1
ATOM 726 C CA . VAL A 1 91 ? 5.071 -2.667 10.859 1.00 89.25 91 VAL A CA 1
ATOM 727 C C . VAL A 1 91 ? 4.428 -2.137 9.573 1.00 89.25 91 VAL A C 1
ATOM 729 O O . VAL A 1 91 ? 5.124 -1.913 8.584 1.00 89.25 91 VAL A O 1
ATOM 732 N N . HIS A 1 92 ? 3.126 -1.838 9.597 1.00 89.00 92 HIS A N 1
ATOM 733 C CA . HIS A 1 92 ? 2.427 -1.273 8.443 1.00 89.00 92 HIS A CA 1
ATOM 734 C C . HIS A 1 92 ? 2.997 0.090 8.024 1.00 89.00 92 HIS A C 1
ATOM 736 O O . HIS A 1 92 ? 3.160 0.333 6.832 1.00 89.00 92 HIS A O 1
ATOM 742 N N . SER A 1 93 ? 3.337 0.964 8.979 1.00 87.69 93 SER A N 1
ATOM 743 C CA . SER A 1 93 ? 3.903 2.289 8.681 1.00 87.69 93 SER A CA 1
ATOM 744 C C . SER A 1 93 ? 5.300 2.201 8.070 1.00 87.69 93 SER A C 1
ATOM 746 O O . SER A 1 93 ? 5.596 2.958 7.150 1.00 87.69 93 SER A O 1
ATOM 748 N N . ILE A 1 94 ? 6.143 1.270 8.535 1.00 90.44 94 ILE A N 1
ATOM 749 C CA . ILE A 1 94 ? 7.466 1.027 7.942 1.00 90.44 94 ILE A CA 1
ATOM 750 C C . ILE A 1 94 ? 7.302 0.617 6.477 1.00 90.44 94 ILE A C 1
ATOM 752 O O . ILE A 1 94 ? 7.879 1.254 5.599 1.00 90.44 94 ILE A O 1
ATOM 756 N N . PHE A 1 95 ? 6.466 -0.386 6.192 1.00 89.75 95 PHE A N 1
ATOM 757 C CA . PHE A 1 95 ? 6.255 -0.838 4.814 1.00 89.75 95 PHE A CA 1
ATOM 758 C C . PHE A 1 95 ? 5.551 0.201 3.938 1.00 89.75 95 PHE A C 1
ATOM 760 O O . PHE A 1 95 ? 5.877 0.313 2.758 1.00 89.75 95 PHE A O 1
ATOM 767 N N . LEU A 1 96 ? 4.647 1.006 4.506 1.00 87.50 96 LEU A N 1
ATOM 768 C CA . LEU A 1 96 ? 4.038 2.143 3.818 1.00 87.50 96 LEU A CA 1
ATOM 769 C C . LEU A 1 96 ? 5.102 3.161 3.395 1.00 87.50 96 LEU A C 1
ATOM 771 O O . LEU A 1 96 ? 5.148 3.535 2.230 1.00 87.50 96 LEU A O 1
ATOM 775 N N . ILE A 1 97 ? 5.972 3.587 4.315 1.00 87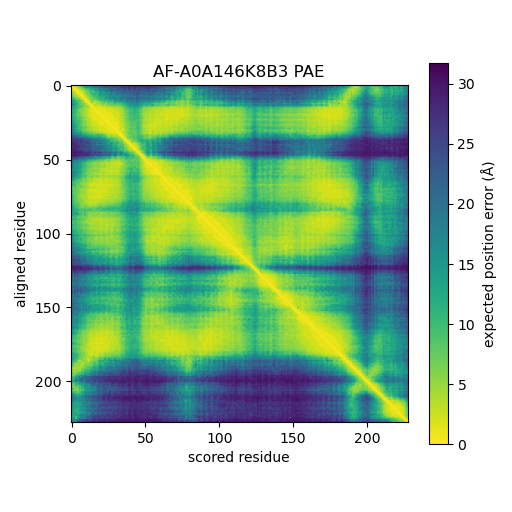.94 97 ILE A N 1
ATOM 776 C CA . ILE A 1 97 ? 7.030 4.564 4.021 1.00 87.94 97 ILE A CA 1
ATOM 777 C C . ILE A 1 97 ? 8.001 4.007 2.978 1.00 87.94 97 ILE A C 1
ATOM 779 O O . ILE A 1 97 ? 8.331 4.710 2.026 1.00 87.94 97 ILE A O 1
ATOM 783 N N . LEU A 1 98 ? 8.419 2.745 3.118 1.00 86.62 98 LEU A N 1
ATOM 784 C CA . LEU A 1 98 ? 9.300 2.097 2.144 1.00 86.62 98 LEU A CA 1
ATOM 785 C C . LEU A 1 98 ? 8.654 2.039 0.753 1.00 86.62 98 LEU A C 1
ATOM 787 O O . LEU A 1 98 ? 9.310 2.386 -0.227 1.00 86.62 98 LEU A O 1
ATOM 791 N N . SER A 1 99 ? 7.370 1.682 0.665 1.00 83.69 99 SER A N 1
ATOM 792 C CA . SER A 1 99 ? 6.627 1.634 -0.605 1.00 83.69 99 SER A CA 1
ATOM 793 C C . SER A 1 99 ? 6.438 3.029 -1.218 1.00 83.69 99 SER A C 1
ATOM 795 O O . SER A 1 99 ? 6.577 3.196 -2.426 1.00 83.69 99 SER A O 1
ATOM 797 N N . LEU A 1 100 ? 6.185 4.057 -0.399 1.00 83.31 100 LEU A N 1
ATOM 798 C CA . LEU A 1 100 ? 6.060 5.445 -0.861 1.00 83.31 100 LEU A CA 1
ATOM 799 C C . LEU A 1 100 ? 7.386 5.988 -1.405 1.00 83.31 100 LEU A C 1
ATOM 801 O O . LEU A 1 100 ? 7.416 6.529 -2.507 1.00 83.31 100 LEU A O 1
ATOM 805 N N . ILE A 1 101 ? 8.481 5.832 -0.652 1.00 83.25 101 ILE A N 1
ATOM 806 C CA . ILE A 1 101 ? 9.807 6.322 -1.058 1.00 83.25 101 ILE A CA 1
ATOM 807 C C . ILE A 1 101 ? 10.227 5.665 -2.369 1.00 83.25 101 ILE A C 1
ATOM 809 O O . ILE A 1 101 ? 10.647 6.350 -3.296 1.00 83.25 101 ILE A O 1
ATOM 813 N N . THR A 1 102 ? 10.086 4.347 -2.465 1.00 79.38 102 THR A N 1
ATOM 814 C CA . THR A 1 102 ? 10.478 3.602 -3.664 1.00 79.38 102 THR A CA 1
ATOM 815 C C . THR A 1 102 ? 9.628 3.939 -4.884 1.00 79.38 102 THR A C 1
ATOM 817 O O . THR A 1 102 ? 10.178 4.118 -5.966 1.00 79.38 102 THR A O 1
ATOM 820 N N . SER A 1 103 ? 8.318 4.122 -4.715 1.00 79.56 103 SER A N 1
ATOM 821 C CA . SER A 1 103 ? 7.440 4.568 -5.804 1.00 79.56 103 SER A CA 1
ATOM 822 C C . SER A 1 103 ? 7.799 5.973 -6.293 1.00 79.56 103 SER A C 1
ATOM 824 O O . SER A 1 103 ? 7.825 6.227 -7.494 1.00 79.56 103 SER A O 1
ATOM 826 N N . ILE A 1 104 ? 8.124 6.891 -5.375 1.00 81.00 104 ILE A N 1
ATOM 827 C CA . ILE A 1 104 ? 8.589 8.241 -5.724 1.00 81.00 104 ILE A CA 1
ATOM 828 C C . ILE A 1 104 ? 9.923 8.168 -6.477 1.00 81.00 104 ILE A C 1
ATOM 830 O O . ILE A 1 104 ? 10.066 8.806 -7.518 1.00 81.00 104 ILE A O 1
ATOM 834 N N . LEU A 1 105 ? 10.875 7.360 -5.997 1.00 80.31 105 LEU A N 1
ATOM 835 C CA . LEU A 1 105 ? 12.155 7.137 -6.676 1.00 80.31 105 LEU A CA 1
ATOM 836 C C . LEU A 1 105 ? 11.958 6.552 -8.077 1.00 80.31 105 LEU A C 1
ATOM 838 O O . LEU A 1 105 ? 12.620 6.993 -9.013 1.00 80.31 105 LEU A O 1
ATOM 842 N N . TYR A 1 106 ? 11.020 5.617 -8.236 1.00 80.25 106 TYR A N 1
ATOM 843 C CA . TYR A 1 106 ? 10.672 5.050 -9.532 1.00 80.25 106 TYR A CA 1
ATOM 844 C C . TYR A 1 106 ? 10.089 6.103 -10.481 1.00 80.25 106 TYR A C 1
ATOM 846 O O . TYR A 1 106 ? 10.553 6.214 -11.612 1.00 80.25 106 TYR A O 1
ATOM 854 N N . ILE A 1 107 ? 9.148 6.938 -10.024 1.00 79.62 107 ILE A N 1
ATOM 855 C CA . ILE A 1 107 ? 8.576 8.022 -10.843 1.00 79.62 107 ILE A CA 1
ATOM 856 C C . ILE A 1 107 ? 9.652 9.038 -11.246 1.00 79.62 107 ILE A C 1
ATOM 858 O O . ILE A 1 107 ? 9.677 9.498 -12.387 1.00 79.62 107 ILE A O 1
ATOM 862 N N . MET A 1 108 ? 10.566 9.368 -10.331 1.00 78.56 108 MET A N 1
ATOM 863 C CA . MET A 1 108 ? 11.681 10.282 -10.594 1.00 78.56 108 MET A CA 1
ATOM 864 C C . MET A 1 108 ? 12.722 9.680 -11.551 1.00 78.56 108 MET A C 1
ATOM 866 O O . MET A 1 108 ? 13.274 10.407 -12.372 1.00 78.56 108 MET A O 1
ATOM 870 N N . GLY A 1 109 ? 12.996 8.375 -11.456 1.00 78.38 109 GLY A N 1
ATOM 871 C CA . GLY A 1 109 ? 13.962 7.674 -12.306 1.00 78.38 109 GLY A CA 1
ATOM 872 C C . GLY A 1 109 ? 13.410 7.288 -13.683 1.00 78.38 109 GLY A C 1
ATOM 873 O O . GLY A 1 109 ? 14.132 7.320 -14.677 1.00 78.38 109 GLY A O 1
ATOM 874 N N . ARG A 1 110 ? 12.115 6.972 -13.775 1.00 79.56 110 ARG A N 1
ATOM 875 C CA . ARG A 1 110 ? 11.428 6.511 -14.995 1.00 79.56 110 ARG A CA 1
ATOM 876 C C . ARG A 1 110 ? 10.166 7.333 -15.288 1.00 79.56 110 ARG A C 1
ATOM 878 O O . ARG A 1 110 ? 9.073 6.766 -15.401 1.00 79.56 110 ARG A O 1
ATOM 885 N N . PRO A 1 111 ? 10.273 8.669 -15.435 1.00 76.19 111 PRO A N 1
ATOM 886 C CA . PRO A 1 111 ? 9.110 9.532 -15.634 1.00 76.19 111 PRO A CA 1
ATOM 887 C C . PRO A 1 111 ? 8.358 9.186 -16.926 1.00 76.19 111 PRO A C 1
ATOM 889 O O . PRO A 1 111 ? 7.134 9.108 -16.916 1.00 76.19 111 PRO A O 1
ATOM 892 N N . THR A 1 112 ? 9.063 8.872 -18.017 1.00 76.50 112 THR A N 1
ATOM 893 C CA . THR A 1 112 ? 8.437 8.517 -19.302 1.00 76.50 112 THR A CA 1
ATOM 894 C C . THR A 1 112 ? 7.566 7.267 -19.200 1.00 76.50 112 THR A C 1
ATOM 896 O O . THR A 1 112 ? 6.430 7.291 -19.659 1.00 76.50 112 THR A O 1
ATOM 899 N N . GLN A 1 113 ? 8.046 6.192 -18.557 1.00 76.00 113 GLN A N 1
ATOM 900 C CA . GLN A 1 113 ? 7.213 5.002 -18.334 1.00 76.00 113 GLN A CA 1
ATOM 901 C C . GLN A 1 113 ? 6.094 5.269 -17.321 1.00 76.00 113 GLN A C 1
ATOM 903 O O . GLN A 1 113 ? 4.983 4.778 -17.495 1.00 76.00 113 GLN A O 1
ATOM 908 N N . SER A 1 114 ? 6.355 6.085 -16.298 1.00 75.44 114 SER A N 1
ATOM 909 C CA . SER A 1 114 ? 5.358 6.419 -15.274 1.00 75.44 114 SER A CA 1
ATOM 910 C C . SER A 1 114 ? 4.166 7.196 -15.833 1.00 75.44 114 SER A C 1
ATOM 912 O O . SER A 1 114 ? 3.030 6.979 -15.414 1.00 75.44 114 SER A O 1
ATOM 914 N N . PHE A 1 115 ? 4.409 8.075 -16.808 1.00 72.56 115 PHE A N 1
ATOM 915 C CA . PHE A 1 115 ? 3.361 8.849 -17.471 1.00 72.56 115 PHE A CA 1
ATOM 916 C C . PHE A 1 115 ? 2.871 8.235 -18.791 1.00 72.56 115 PHE A C 1
ATOM 918 O O . PHE A 1 115 ? 1.916 8.756 -19.364 1.00 72.56 115 PHE A O 1
ATOM 925 N N . ALA A 1 116 ? 3.441 7.107 -19.238 1.00 68.88 116 ALA A N 1
ATOM 926 C CA . ALA A 1 116 ? 3.059 6.433 -20.484 1.00 68.88 116 ALA A CA 1
ATOM 927 C C . ALA A 1 116 ? 1.558 6.081 -20.531 1.00 68.88 116 ALA A C 1
ATOM 929 O O . ALA A 1 116 ? 0.898 6.216 -21.564 1.00 68.88 116 ALA A O 1
ATOM 930 N N . PHE A 1 117 ? 0.990 5.698 -19.384 1.00 60.03 117 PHE A N 1
ATOM 931 C CA . PHE A 1 117 ? -0.446 5.461 -19.244 1.00 60.03 117 PHE A CA 1
ATOM 932 C C . PHE A 1 117 ? -1.273 6.736 -19.476 1.00 60.03 117 PHE A C 1
ATOM 934 O O . PHE A 1 117 ? -2.261 6.709 -20.207 1.00 60.03 117 PHE A O 1
ATOM 941 N N . PHE A 1 118 ? -0.848 7.880 -18.932 1.00 59.91 118 PHE A N 1
ATOM 942 C CA . PHE A 1 118 ? -1.534 9.156 -19.152 1.00 59.91 118 PHE A CA 1
ATOM 943 C C . PHE A 1 118 ? -1.435 9.615 -20.608 1.00 59.91 118 PHE A C 1
ATOM 945 O O . PHE A 1 118 ? -2.436 10.079 -21.147 1.00 59.91 118 PHE A O 1
ATOM 952 N N . SER A 1 119 ? -0.290 9.416 -21.273 1.00 60.16 119 SER A N 1
ATOM 953 C CA . SER A 1 119 ? -0.186 9.664 -22.720 1.00 60.16 119 SER A CA 1
ATOM 954 C C . SER A 1 119 ? -1.089 8.749 -23.544 1.00 60.16 119 SER A C 1
ATOM 956 O O . SER A 1 119 ? -1.573 9.177 -24.578 1.00 60.16 119 SER A O 1
ATOM 958 N N . SER A 1 120 ? -1.360 7.518 -23.092 1.00 60.78 120 SER A N 1
ATOM 959 C CA . SER A 1 120 ? -2.277 6.612 -23.804 1.00 60.78 120 SER A CA 1
ATOM 960 C C . SER A 1 120 ? -3.757 6.994 -23.653 1.00 60.78 120 SER A C 1
ATOM 962 O O . SER A 1 120 ? -4.580 6.624 -24.483 1.00 60.78 120 SER A O 1
ATOM 964 N N . LEU A 1 121 ? -4.096 7.744 -22.598 1.00 57.16 121 LEU A N 1
ATOM 965 C CA . LEU A 1 121 ? -5.451 8.223 -22.301 1.00 57.16 121 LEU A CA 1
ATOM 966 C C . LEU A 1 121 ? -5.728 9.624 -22.853 1.00 57.16 121 LEU A C 1
ATOM 968 O O . LEU A 1 121 ? -6.873 9.939 -23.176 1.00 57.16 121 LEU A O 1
ATOM 972 N N . MET A 1 122 ? -4.707 10.478 -22.936 1.00 61.09 122 MET A N 1
ATOM 973 C CA . MET A 1 122 ? -4.825 11.802 -23.536 1.00 61.09 122 MET A CA 1
ATOM 974 C C . MET A 1 122 ? -4.604 11.686 -25.043 1.00 61.09 122 MET A C 1
ATOM 976 O O . MET A 1 122 ? -3.479 11.524 -25.495 1.00 61.09 122 MET A O 1
ATOM 980 N N . THR A 1 123 ? -5.677 11.789 -25.825 1.00 54.19 123 THR A N 1
ATOM 981 C CA . THR A 1 123 ? -5.626 11.886 -27.293 1.00 54.19 123 THR A CA 1
ATOM 982 C C . THR A 1 123 ? -4.643 12.974 -27.733 1.00 54.19 123 THR A C 1
ATOM 984 O O . THR A 1 123 ? -4.978 14.144 -27.548 1.00 54.19 123 THR A O 1
ATOM 987 N N . ASP A 1 124 ? -3.470 12.576 -28.254 1.00 54.31 124 ASP A N 1
ATOM 988 C CA . ASP A 1 124 ? -2.402 13.230 -29.061 1.00 54.31 124 ASP A CA 1
ATOM 989 C C . ASP A 1 124 ? -2.156 14.759 -29.004 1.00 54.31 124 ASP A C 1
ATOM 991 O O . ASP A 1 124 ? -1.336 15.295 -29.746 1.00 54.31 124 ASP A O 1
ATOM 995 N N . THR A 1 125 ? -2.815 15.506 -28.128 1.00 54.97 125 THR A N 1
ATOM 996 C CA . THR A 1 125 ? -2.878 16.976 -28.171 1.00 54.97 125 THR A CA 1
ATOM 997 C C . THR A 1 125 ? -2.082 17.639 -27.055 1.00 54.97 125 THR A C 1
ATOM 999 O O . THR A 1 125 ? -1.740 18.814 -27.166 1.00 54.97 125 THR A O 1
ATOM 1002 N N . VAL A 1 126 ? -1.723 16.899 -26.001 1.00 62.62 126 VAL A N 1
ATOM 1003 C CA . VAL A 1 126 ? -0.956 17.420 -24.863 1.00 62.62 126 VAL A CA 1
ATOM 1004 C C . VAL A 1 126 ? 0.313 16.595 -24.691 1.00 62.62 126 VAL A C 1
ATOM 1006 O O . VAL A 1 126 ? 0.294 15.490 -24.155 1.00 62.62 126 VAL A O 1
ATOM 1009 N N . SER A 1 127 ? 1.437 17.149 -25.148 1.00 66.88 127 SER A N 1
ATOM 1010 C CA . SER A 1 127 ? 2.751 16.558 -24.896 1.00 66.88 127 SER A CA 1
ATOM 1011 C C . SER A 1 127 ? 3.066 16.615 -23.402 1.00 66.88 127 SER A C 1
ATOM 1013 O O . SER A 1 127 ? 3.053 17.685 -22.796 1.00 66.88 127 SER A O 1
ATOM 1015 N N . LEU A 1 128 ? 3.388 15.461 -22.816 1.00 71.25 128 LEU A N 1
ATOM 1016 C CA . LEU A 1 128 ? 3.865 15.349 -21.434 1.00 71.25 128 LEU A CA 1
ATOM 1017 C C . LEU A 1 128 ? 5.364 15.671 -21.302 1.00 71.25 128 LEU A C 1
ATOM 1019 O O . LEU A 1 128 ? 5.879 15.742 -20.187 1.00 71.25 128 LEU A O 1
ATOM 1023 N N . GLN A 1 129 ? 6.062 15.929 -22.415 1.00 77.25 129 GLN A N 1
ATOM 1024 C CA . GLN A 1 129 ? 7.493 16.240 -22.420 1.00 77.25 129 GLN A CA 1
ATOM 1025 C C . GLN A 1 129 ? 7.868 17.441 -21.531 1.00 77.25 129 GLN A C 1
ATOM 1027 O O . GLN A 1 129 ? 8.817 17.314 -20.762 1.00 77.25 129 GLN A O 1
ATOM 1032 N N . PRO A 1 130 ? 7.118 18.564 -21.510 1.00 80.31 130 PRO A N 1
ATOM 1033 C CA . PRO A 1 130 ? 7.424 19.684 -20.618 1.00 80.31 130 PRO A CA 1
ATOM 1034 C C . PRO A 1 130 ? 7.329 19.324 -19.129 1.00 80.31 130 PRO A C 1
ATOM 1036 O O . PRO A 1 130 ? 8.081 19.861 -18.318 1.00 80.31 130 PRO A O 1
ATOM 1039 N N . LEU A 1 131 ? 6.426 18.407 -18.758 1.00 75.94 131 LEU A N 1
ATOM 1040 C CA . LEU A 1 131 ? 6.289 17.919 -17.383 1.00 75.94 131 LEU A CA 1
ATOM 1041 C C . LEU A 1 131 ? 7.479 17.033 -16.995 1.00 75.94 131 LEU A C 1
ATOM 1043 O O . LEU A 1 131 ? 8.005 17.158 -15.888 1.00 75.94 131 LEU A O 1
ATOM 1047 N N . ILE A 1 132 ? 7.919 16.171 -17.915 1.00 76.44 132 ILE A N 1
ATOM 1048 C CA . ILE A 1 132 ? 9.104 15.322 -17.740 1.00 76.44 132 ILE A CA 1
ATOM 1049 C C . ILE A 1 132 ? 10.356 16.196 -17.602 1.00 76.44 132 ILE A C 1
ATOM 1051 O O . ILE A 1 132 ? 11.112 16.042 -16.643 1.00 76.44 132 ILE A O 1
ATOM 1055 N N . ASP A 1 133 ? 10.536 17.170 -18.494 1.00 79.06 133 ASP A N 1
ATOM 1056 C CA . ASP A 1 133 ? 11.668 18.098 -18.462 1.00 79.06 133 ASP A CA 1
ATOM 1057 C C . ASP A 1 133 ? 11.672 18.949 -17.187 1.00 79.06 133 ASP A C 1
ATOM 1059 O O . ASP A 1 133 ? 12.735 19.251 -16.642 1.00 79.06 133 ASP A O 1
ATOM 1063 N N . TRP A 1 134 ? 10.493 19.334 -16.690 1.00 80.50 134 TRP A N 1
ATOM 1064 C CA . TRP A 1 134 ? 10.359 20.005 -15.401 1.00 80.50 134 TRP A CA 1
ATOM 1065 C C . TRP A 1 134 ? 10.800 19.093 -14.250 1.00 80.50 134 TRP A C 1
ATOM 1067 O O . TRP A 1 134 ? 11.653 19.500 -13.464 1.00 80.50 134 TRP A O 1
ATOM 1077 N N . LEU A 1 135 ? 10.312 17.847 -14.191 1.00 77.50 135 LEU A N 1
ATOM 1078 C CA . LEU A 1 135 ? 10.691 16.844 -13.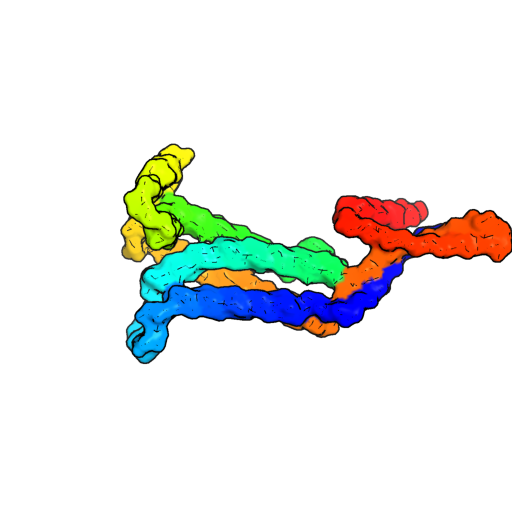182 1.00 77.50 135 LEU A CA 1
ATOM 1079 C C . LEU A 1 135 ? 12.203 16.583 -13.135 1.00 77.50 135 LEU A C 1
ATOM 1081 O O . LEU A 1 135 ? 12.804 16.535 -12.056 1.00 77.50 135 LEU A O 1
ATOM 1085 N N . LEU A 1 136 ? 12.839 16.474 -14.300 1.00 76.06 136 LEU A N 1
ATOM 1086 C CA . LEU A 1 136 ? 14.285 16.269 -14.414 1.00 76.06 136 LEU A CA 1
ATOM 1087 C C . LEU A 1 136 ? 15.104 17.491 -13.958 1.00 76.06 136 LEU A C 1
ATOM 1089 O O . LEU A 1 136 ? 16.264 17.335 -13.577 1.00 76.06 136 LEU A O 1
ATOM 1093 N N . LYS A 1 137 ? 14.498 18.686 -13.937 1.00 79.00 137 LYS A N 1
ATOM 1094 C CA . LYS A 1 137 ? 15.117 19.942 -13.476 1.00 79.00 137 LYS A CA 1
ATOM 1095 C C . LYS A 1 137 ? 14.857 20.268 -12.003 1.00 79.00 137 LYS A C 1
ATOM 1097 O O . LYS A 1 137 ? 15.512 21.168 -11.483 1.00 79.00 137 LYS A O 1
ATOM 1102 N N . ILE A 1 138 ? 13.947 19.562 -11.318 1.00 78.38 138 ILE A N 1
ATOM 1103 C CA . ILE A 1 138 ? 13.625 19.820 -9.897 1.00 78.38 138 ILE A CA 1
ATOM 1104 C C . ILE A 1 138 ? 14.863 19.680 -9.004 1.00 78.38 138 ILE A C 1
ATOM 1106 O O . ILE A 1 138 ? 15.006 20.418 -8.030 1.00 78.38 138 ILE A O 1
ATOM 1110 N N . SER A 1 139 ? 15.749 18.726 -9.296 1.00 74.50 139 SER A N 1
ATOM 1111 C CA . SER A 1 139 ? 16.938 18.484 -8.483 1.00 74.50 139 SER A CA 1
ATOM 1112 C C . SER A 1 139 ? 18.055 17.835 -9.303 1.00 74.50 139 SER A C 1
ATOM 1114 O O . SER A 1 139 ? 17.784 16.983 -10.140 1.00 74.50 139 SER A O 1
ATOM 1116 N N . PRO A 1 140 ? 19.338 18.123 -9.030 1.00 74.56 140 PRO A N 1
ATOM 1117 C CA . PRO A 1 140 ? 20.439 17.363 -9.628 1.00 74.56 140 PRO A CA 1
ATOM 1118 C C . PRO A 1 140 ? 20.346 15.850 -9.343 1.00 74.56 140 PRO A C 1
ATOM 1120 O O . PRO A 1 140 ? 20.814 15.039 -10.142 1.00 74.56 140 PRO A O 1
ATOM 1123 N N . ILE A 1 141 ? 19.675 15.457 -8.253 1.00 77.38 141 ILE A N 1
ATOM 1124 C CA . ILE A 1 141 ? 19.433 14.053 -7.899 1.00 77.38 141 ILE A CA 1
ATOM 1125 C C . ILE A 1 141 ? 18.445 13.382 -8.874 1.00 77.38 141 ILE A C 1
ATOM 1127 O O . ILE A 1 141 ? 18.619 12.203 -9.170 1.00 77.38 141 ILE A O 1
ATOM 1131 N N . THR A 1 142 ? 17.446 14.091 -9.428 1.00 72.50 142 THR A N 1
ATOM 1132 C CA . THR A 1 142 ? 16.493 13.481 -10.385 1.00 72.50 142 THR A CA 1
ATOM 1133 C C . THR A 1 142 ? 17.169 13.107 -11.694 1.00 72.50 142 THR A C 1
ATOM 1135 O O . THR A 1 142 ? 16.931 12.019 -12.206 1.00 72.50 142 THR A O 1
ATOM 1138 N N . SER A 1 143 ? 18.066 13.953 -12.202 1.00 73.38 143 SER A N 1
ATOM 1139 C CA . SER A 1 143 ? 18.834 13.657 -13.418 1.00 73.38 143 SER A CA 1
ATOM 1140 C C . SER A 1 143 ? 19.768 12.447 -13.246 1.00 73.38 143 SER A C 1
ATOM 1142 O O . SER A 1 143 ? 19.853 11.606 -14.139 1.00 73.38 143 SER A O 1
ATOM 1144 N N . GLN A 1 144 ? 20.422 12.311 -12.086 1.00 77.88 144 GLN A N 1
ATOM 1145 C CA . GLN A 1 144 ? 21.261 11.143 -11.772 1.00 77.88 144 GLN A CA 1
ATOM 1146 C C . GLN A 1 144 ? 20.432 9.862 -11.610 1.00 77.88 144 GLN A C 1
ATOM 1148 O O . GLN A 1 144 ? 20.790 8.819 -12.155 1.00 77.88 144 GLN A O 1
ATOM 1153 N N . LEU A 1 145 ? 19.297 9.939 -10.906 1.00 78.75 145 LEU A N 1
ATOM 1154 C CA . LEU A 1 145 ? 18.366 8.816 -10.778 1.00 78.75 145 LEU A CA 1
ATOM 1155 C C . LEU A 1 145 ? 17.821 8.384 -12.140 1.00 78.75 145 LEU A C 1
ATOM 1157 O O . LEU A 1 145 ? 17.740 7.188 -12.400 1.00 78.75 145 LEU A O 1
ATOM 1161 N N . HIS A 1 146 ? 17.510 9.336 -13.021 1.00 79.12 146 HIS A N 1
ATOM 1162 C CA . HIS A 1 146 ? 17.040 9.044 -14.370 1.00 79.12 146 HIS A CA 1
ATOM 1163 C C . HIS A 1 146 ? 18.067 8.259 -15.190 1.00 79.12 146 HIS A C 1
ATOM 1165 O O . HIS A 1 146 ? 17.720 7.268 -15.826 1.00 79.12 146 HIS A O 1
ATOM 1171 N N . GLN A 1 147 ? 19.344 8.646 -15.126 1.00 77.69 147 GLN A N 1
ATOM 1172 C CA . GLN A 1 147 ? 20.423 7.912 -15.794 1.00 77.69 147 GLN A CA 1
ATOM 1173 C C . GLN A 1 147 ? 20.575 6.489 -15.245 1.00 77.69 147 GLN A C 1
ATOM 1175 O O . GLN A 1 147 ? 20.685 5.546 -16.023 1.00 77.69 147 GLN A O 1
ATOM 1180 N N . ILE A 1 148 ? 20.522 6.322 -13.919 1.00 79.50 148 ILE A N 1
ATOM 1181 C CA . ILE A 1 148 ? 20.659 5.010 -13.271 1.00 79.50 148 ILE A CA 1
ATOM 1182 C C . ILE A 1 148 ? 19.471 4.090 -13.586 1.00 79.50 148 ILE A C 1
ATOM 1184 O O . ILE A 1 148 ? 19.651 2.888 -13.749 1.00 79.50 148 ILE A O 1
ATOM 1188 N N . TYR A 1 149 ? 18.256 4.633 -13.645 1.00 74.88 149 TYR A N 1
ATOM 1189 C CA . TYR A 1 149 ? 17.036 3.846 -13.839 1.00 74.88 149 TYR A CA 1
ATOM 1190 C C . TYR A 1 149 ? 16.703 3.593 -15.315 1.00 74.88 149 TYR A C 1
ATOM 1192 O O . TYR A 1 149 ? 15.947 2.666 -15.607 1.00 74.88 149 TYR A O 1
ATOM 1200 N N . ASN A 1 150 ? 17.259 4.379 -16.244 1.00 75.12 150 ASN A N 1
ATOM 1201 C CA . ASN A 1 150 ? 17.196 4.074 -17.676 1.00 75.12 150 ASN A CA 1
ATOM 1202 C C . ASN A 1 150 ? 18.092 2.890 -18.065 1.00 75.12 150 ASN A C 1
ATOM 1204 O O . ASN A 1 150 ? 17.824 2.247 -19.078 1.00 75.12 150 ASN A O 1
ATOM 1208 N N . ASP A 1 151 ? 19.124 2.578 -17.277 1.00 78.12 151 ASP A N 1
ATOM 1209 C CA . ASP A 1 151 ? 19.913 1.360 -17.446 1.00 78.12 151 ASP A CA 1
ATOM 1210 C C . ASP A 1 151 ? 19.281 0.200 -16.657 1.00 78.12 151 ASP A C 1
ATOM 1212 O O . ASP A 1 151 ? 19.539 -0.005 -15.469 1.00 78.12 151 ASP A O 1
ATOM 1216 N N . SER A 1 152 ? 18.458 -0.602 -17.340 1.00 66.38 152 SER A N 1
ATOM 1217 C CA . SER A 1 152 ? 17.785 -1.767 -16.747 1.00 66.38 152 SER A CA 1
ATOM 1218 C C . SER A 1 152 ? 18.746 -2.864 -16.269 1.00 66.38 152 SER A C 1
ATOM 1220 O O . SER A 1 152 ? 18.356 -3.751 -15.498 1.00 66.38 152 SER A O 1
ATOM 1222 N N . THR A 1 153 ? 20.012 -2.813 -16.688 1.00 69.19 153 THR A N 1
ATOM 1223 C CA . THR A 1 153 ? 21.042 -3.759 -16.254 1.00 69.19 153 THR A CA 1
ATOM 1224 C C . THR A 1 153 ? 21.728 -3.325 -14.961 1.00 69.19 153 THR A C 1
ATOM 1226 O O . THR A 1 153 ? 22.289 -4.178 -14.266 1.00 69.19 153 THR A O 1
ATOM 1229 N N . HIS A 1 154 ? 21.598 -2.050 -14.576 1.00 76.69 154 HIS A N 1
ATOM 1230 C CA . HIS A 1 154 ? 22.236 -1.484 -13.397 1.00 76.69 154 HIS A CA 1
ATOM 1231 C C . HIS A 1 154 ? 21.737 -2.148 -12.102 1.00 76.69 154 HIS A C 1
ATOM 1233 O O . HIS A 1 154 ? 20.538 -2.225 -11.817 1.00 76.69 154 HIS A O 1
ATOM 1239 N N . ASN A 1 155 ? 22.666 -2.593 -11.253 1.00 76.06 155 ASN A N 1
ATOM 1240 C CA . ASN A 1 155 ? 22.332 -3.327 -10.026 1.00 76.06 155 ASN A CA 1
ATOM 1241 C C . ASN A 1 155 ? 21.438 -2.521 -9.073 1.00 76.06 155 ASN A C 1
ATOM 1243 O O . ASN A 1 155 ? 20.515 -3.077 -8.483 1.00 76.06 155 ASN A O 1
ATOM 1247 N N . LEU A 1 156 ? 21.664 -1.206 -8.954 1.00 71.19 156 LEU A N 1
ATOM 1248 C CA . LEU A 1 156 ? 20.840 -0.338 -8.100 1.00 71.19 156 LEU A CA 1
ATOM 1249 C C . LEU A 1 156 ? 19.374 -0.278 -8.562 1.00 71.19 156 LEU A C 1
ATOM 1251 O O . LEU A 1 156 ? 18.472 -0.261 -7.723 1.00 71.19 156 LEU A O 1
ATOM 1255 N N . TYR A 1 157 ? 19.136 -0.289 -9.878 1.00 73.62 157 TYR A N 1
ATOM 1256 C CA . TYR A 1 157 ? 17.793 -0.334 -10.450 1.00 73.62 157 TYR A CA 1
ATOM 1257 C C . TYR A 1 157 ? 17.102 -1.650 -10.075 1.00 73.62 157 TYR A C 1
ATOM 1259 O O . TYR A 1 157 ? 16.038 -1.635 -9.454 1.00 73.62 157 TYR A O 1
ATOM 1267 N N . LYS A 1 158 ? 17.758 -2.790 -10.337 1.00 72.44 158 LYS A N 1
ATOM 1268 C CA . LYS A 1 158 ? 17.227 -4.121 -10.003 1.00 72.44 158 LYS A CA 1
ATOM 1269 C C . LYS A 1 158 ? 16.908 -4.242 -8.515 1.00 72.44 158 LYS A C 1
ATOM 1271 O O . LYS A 1 158 ? 15.785 -4.592 -8.158 1.00 72.44 158 LYS A O 1
ATOM 1276 N N . VAL A 1 159 ? 17.862 -3.897 -7.647 1.00 75.25 159 VAL A N 1
ATOM 1277 C CA . VAL A 1 159 ? 17.677 -3.947 -6.188 1.00 75.25 159 VAL A CA 1
ATOM 1278 C C . VAL A 1 159 ? 16.469 -3.117 -5.766 1.00 75.25 159 VAL A C 1
ATOM 1280 O O . VAL A 1 159 ? 15.656 -3.603 -4.984 1.00 75.25 159 VAL A O 1
ATOM 1283 N N . THR A 1 160 ? 16.300 -1.911 -6.316 1.00 73.75 160 THR A N 1
ATOM 1284 C CA . THR A 1 160 ? 15.165 -1.061 -5.943 1.00 73.75 160 THR A CA 1
ATOM 1285 C C . THR A 1 160 ? 13.834 -1.649 -6.409 1.00 73.75 160 THR A C 1
ATOM 1287 O O . THR A 1 160 ? 12.896 -1.707 -5.616 1.00 73.75 160 THR A O 1
ATOM 1290 N N . MET A 1 161 ? 13.744 -2.169 -7.637 1.00 73.44 161 MET A N 1
ATOM 1291 C CA . MET A 1 161 ? 12.512 -2.784 -8.161 1.00 73.44 161 MET A CA 1
ATOM 1292 C C . MET A 1 161 ? 12.078 -4.017 -7.358 1.00 73.44 161 MET A C 1
ATOM 1294 O O . MET A 1 161 ? 10.908 -4.138 -6.976 1.00 73.44 161 MET A O 1
ATOM 1298 N N . TYR A 1 162 ? 13.022 -4.907 -7.033 1.00 75.19 162 TYR A N 1
ATOM 1299 C CA . TYR A 1 162 ? 12.741 -6.077 -6.197 1.00 75.19 162 TYR A CA 1
ATOM 1300 C C . TYR A 1 162 ? 12.346 -5.661 -4.784 1.00 75.19 162 TYR A C 1
ATOM 1302 O O . TYR A 1 162 ? 11.314 -6.102 -4.276 1.00 75.19 162 TYR A O 1
ATOM 1310 N N . PHE A 1 163 ? 13.118 -4.767 -4.163 1.00 76.69 163 PHE A N 1
ATOM 1311 C CA . PHE A 1 163 ? 12.841 -4.291 -2.812 1.00 76.69 163 PHE A CA 1
ATOM 1312 C C . PHE A 1 163 ? 11.460 -3.628 -2.705 1.00 76.69 163 PHE A C 1
ATOM 1314 O O . PHE A 1 163 ? 10.740 -3.870 -1.739 1.00 76.69 163 PHE A O 1
ATOM 1321 N N . THR A 1 164 ? 11.050 -2.869 -3.723 1.00 74.25 164 THR A N 1
ATOM 1322 C CA . THR A 1 164 ? 9.714 -2.253 -3.802 1.00 74.25 164 THR A CA 1
ATOM 1323 C C . THR A 1 164 ? 8.610 -3.300 -3.851 1.00 74.25 164 THR A C 1
ATOM 1325 O O . THR A 1 164 ? 7.645 -3.230 -3.090 1.00 74.25 164 THR A O 1
ATOM 1328 N N . SER A 1 165 ? 8.775 -4.302 -4.715 1.00 74.56 165 SER A N 1
ATOM 1329 C CA . SER A 1 165 ? 7.797 -5.376 -4.898 1.00 74.56 165 SER A CA 1
ATOM 1330 C C . SER A 1 165 ? 7.615 -6.189 -3.609 1.00 74.56 165 SER A C 1
ATOM 1332 O O . SER A 1 165 ? 6.486 -6.460 -3.195 1.00 74.56 165 SER A O 1
ATOM 1334 N N . TYR A 1 166 ? 8.714 -6.497 -2.910 1.00 79.44 166 TYR A N 1
ATOM 1335 C CA . TYR A 1 166 ? 8.672 -7.169 -1.608 1.00 79.44 166 TYR A CA 1
ATOM 1336 C C . TYR A 1 166 ? 8.093 -6.284 -0.498 1.00 79.44 166 TYR A C 1
ATOM 1338 O O . TYR A 1 166 ? 7.287 -6.766 0.297 1.00 79.44 166 TYR A O 1
ATOM 1346 N N . ALA A 1 167 ? 8.456 -4.998 -0.439 1.00 82.88 167 ALA A N 1
ATOM 1347 C CA . ALA A 1 167 ? 7.913 -4.067 0.552 1.00 82.88 167 ALA A CA 1
ATOM 1348 C C . ALA A 1 167 ? 6.390 -3.929 0.416 1.00 82.88 167 ALA A C 1
ATOM 1350 O O . ALA A 1 167 ? 5.673 -3.980 1.418 1.00 82.88 167 ALA A O 1
ATOM 1351 N N . PHE A 1 168 ? 5.892 -3.842 -0.818 1.00 82.31 168 PHE A N 1
ATOM 1352 C CA . PHE A 1 168 ? 4.463 -3.808 -1.101 1.00 82.31 168 PHE A CA 1
ATOM 1353 C C . PHE A 1 168 ? 3.761 -5.117 -0.730 1.00 82.31 168 PHE A C 1
ATOM 1355 O O . PHE A 1 168 ? 2.720 -5.086 -0.070 1.00 82.31 168 PHE A O 1
ATOM 1362 N N . LEU A 1 169 ? 4.344 -6.270 -1.079 1.00 84.50 169 LEU A N 1
ATOM 1363 C CA . LEU A 1 169 ? 3.807 -7.577 -0.694 1.00 84.50 169 LEU A CA 1
ATOM 1364 C C . LEU A 1 169 ? 3.699 -7.708 0.833 1.00 84.50 169 LEU A C 1
ATOM 1366 O O . LEU A 1 169 ? 2.667 -8.127 1.354 1.00 84.50 169 LEU A O 1
ATOM 1370 N N . LEU A 1 170 ? 4.736 -7.296 1.563 1.00 87.44 170 LEU A N 1
ATOM 1371 C CA . LEU A 1 170 ? 4.732 -7.299 3.026 1.00 87.44 170 LEU A CA 1
ATOM 1372 C C . LEU A 1 170 ? 3.698 -6.319 3.598 1.00 87.44 170 LEU A C 1
ATOM 1374 O O . LEU A 1 170 ? 3.023 -6.645 4.581 1.00 87.44 170 LEU A O 1
ATOM 1378 N N . GLN A 1 171 ? 3.512 -5.150 2.974 1.00 88.94 171 GLN A N 1
ATOM 1379 C CA . GLN A 1 171 ? 2.457 -4.209 3.350 1.00 88.94 171 GLN A CA 1
ATOM 1380 C C . GLN A 1 171 ? 1.065 -4.829 3.171 1.00 88.94 171 GLN A C 1
ATOM 1382 O O . GLN A 1 171 ? 0.242 -4.742 4.089 1.00 88.94 171 GLN A O 1
ATOM 1387 N N . PHE A 1 172 ? 0.826 -5.474 2.024 1.00 89.31 172 PHE A N 1
ATOM 1388 C CA . PHE A 1 172 ? -0.406 -6.192 1.698 1.00 89.31 172 PHE A CA 1
ATOM 1389 C C . PHE A 1 172 ? -0.693 -7.305 2.711 1.00 89.31 172 PHE A C 1
ATOM 1391 O O . PHE A 1 172 ? -1.775 -7.341 3.295 1.00 89.31 172 PHE A O 1
ATOM 1398 N N . LEU A 1 173 ? 0.282 -8.174 2.991 1.00 90.25 173 LEU A N 1
ATOM 1399 C CA . LEU A 1 173 ? 0.114 -9.259 3.960 1.00 90.25 173 LEU A CA 1
ATOM 1400 C C . LEU A 1 173 ? -0.180 -8.714 5.361 1.00 90.25 173 LEU A C 1
ATOM 1402 O O . LEU A 1 173 ? -1.075 -9.207 6.047 1.00 90.25 173 LEU A O 1
ATOM 1406 N N . THR A 1 174 ? 0.521 -7.653 5.771 1.00 90.50 174 THR A N 1
ATOM 1407 C CA . THR A 1 174 ? 0.305 -7.014 7.077 1.00 90.50 174 THR A CA 1
ATOM 1408 C C . THR A 1 174 ? -1.117 -6.474 7.204 1.00 90.50 174 THR A C 1
ATOM 1410 O O . THR A 1 174 ? -1.779 -6.714 8.218 1.00 90.50 174 THR A O 1
ATOM 1413 N N . ILE A 1 175 ? -1.614 -5.761 6.186 1.00 90.56 175 ILE A N 1
ATOM 1414 C CA . ILE A 1 175 ? -2.968 -5.203 6.238 1.00 90.56 175 ILE A CA 1
ATOM 1415 C C . ILE A 1 175 ? -4.046 -6.276 6.081 1.00 90.56 175 ILE A C 1
ATOM 1417 O O . ILE A 1 175 ? -5.075 -6.197 6.752 1.00 90.56 175 ILE A O 1
ATOM 1421 N N . LEU A 1 176 ? -3.810 -7.305 5.267 1.00 91.56 176 LEU A N 1
ATOM 1422 C CA . LEU A 1 176 ? -4.727 -8.429 5.121 1.00 91.56 176 LEU A CA 1
ATOM 1423 C C . LEU A 1 176 ? -4.872 -9.185 6.443 1.00 91.56 176 LEU A C 1
ATOM 1425 O O . LEU A 1 176 ? -5.993 -9.443 6.875 1.00 91.56 176 LEU A O 1
ATOM 1429 N N . MET A 1 177 ? -3.766 -9.474 7.133 1.00 89.94 177 MET A N 1
ATOM 1430 C CA . MET A 1 177 ? -3.809 -10.082 8.466 1.00 89.94 177 MET A CA 1
ATOM 1431 C C . MET A 1 177 ? -4.560 -9.188 9.454 1.00 89.94 177 MET A C 1
ATOM 1433 O O . MET A 1 177 ? -5.470 -9.649 10.141 1.00 89.94 177 MET A O 1
ATOM 1437 N N . TYR A 1 178 ? -4.228 -7.895 9.495 1.00 89.19 178 TYR A N 1
ATOM 1438 C CA . TYR A 1 178 ? -4.862 -6.944 10.407 1.00 89.19 178 TYR A CA 1
ATOM 1439 C C . TYR A 1 178 ? -6.381 -6.838 10.192 1.00 89.19 178 TYR A C 1
ATOM 1441 O O . TYR A 1 178 ? -7.164 -6.918 11.144 1.00 89.19 178 TYR A O 1
ATOM 1449 N N . THR A 1 179 ? -6.815 -6.701 8.939 1.00 89.19 179 THR A N 1
ATOM 1450 C CA . THR A 1 179 ? -8.238 -6.635 8.572 1.00 89.19 179 THR A CA 1
ATOM 1451 C C . THR A 1 179 ? -8.945 -7.970 8.811 1.00 89.19 179 THR A C 1
ATOM 1453 O O . THR A 1 179 ? -10.052 -7.967 9.344 1.00 89.19 179 THR A O 1
ATOM 1456 N N . SER A 1 180 ? -8.287 -9.105 8.556 1.00 87.56 180 SER A N 1
ATOM 1457 C CA . SER A 1 180 ? -8.831 -10.446 8.826 1.00 87.56 180 SER A CA 1
ATOM 1458 C C . SER A 1 180 ? -9.044 -10.703 10.319 1.00 87.56 180 SER A C 1
ATOM 1460 O O . SER A 1 180 ? -10.116 -11.156 10.718 1.00 87.56 180 SER A O 1
ATOM 1462 N N . PHE A 1 181 ? -8.088 -10.334 11.179 1.00 86.25 181 PHE A N 1
ATOM 1463 C CA . PHE A 1 181 ? -8.288 -10.384 12.635 1.00 86.25 181 PHE A CA 1
ATOM 1464 C C . PHE A 1 181 ? -9.409 -9.449 13.098 1.00 86.25 181 PHE A C 1
ATOM 1466 O O . PHE A 1 181 ? -10.101 -9.719 14.077 1.00 86.25 181 PHE A O 1
ATOM 1473 N N . SER A 1 182 ? -9.641 -8.367 12.361 1.00 83.75 182 SER A N 1
ATOM 1474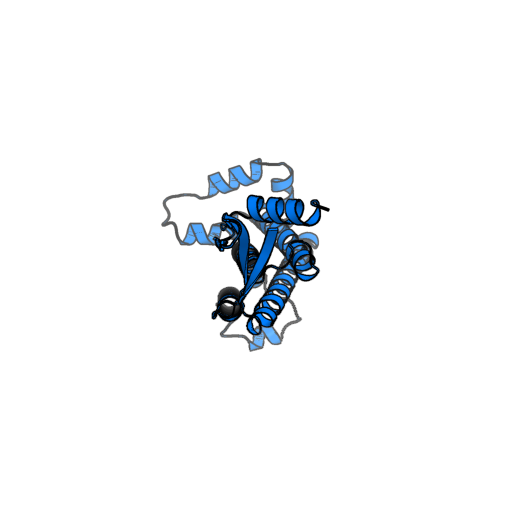 C CA . SER A 1 182 ? -10.730 -7.434 12.637 1.00 83.75 182 SER A CA 1
ATOM 1475 C C . SER A 1 182 ? -12.105 -7.971 12.212 1.00 83.75 182 SER A C 1
ATOM 1477 O O . SER A 1 182 ? -13.122 -7.425 12.639 1.00 83.75 182 SER A O 1
ATOM 1479 N N . CYS A 1 183 ? -12.179 -9.047 11.415 1.00 80.81 183 CYS A N 1
ATOM 1480 C CA . CYS A 1 183 ? -13.443 -9.694 11.032 1.00 80.81 183 CYS A CA 1
ATOM 1481 C C . CYS A 1 183 ? -14.135 -10.368 12.220 1.00 80.81 183 CYS A C 1
ATOM 1483 O O . CYS A 1 183 ? -15.362 -10.431 12.268 1.00 80.81 183 CYS A O 1
ATOM 1485 N N . THR A 1 184 ? -13.366 -10.841 13.204 1.00 78.50 184 THR A N 1
ATOM 1486 C CA . THR A 1 184 ? -13.898 -11.472 14.423 1.00 78.50 184 THR A CA 1
ATOM 1487 C C . THR A 1 184 ? -14.273 -10.453 15.497 1.00 78.50 184 THR A C 1
ATOM 1489 O O . THR A 1 184 ? -14.817 -10.828 16.538 1.00 78.50 184 THR A O 1
ATOM 1492 N N . SER A 1 185 ? -14.066 -9.159 15.234 1.00 78.25 185 SER A N 1
ATOM 1493 C CA . SER A 1 185 ? -14.324 -8.069 16.171 1.00 78.25 185 SER A CA 1
ATOM 1494 C C . SER A 1 185 ? -15.481 -7.182 15.714 1.00 78.25 185 SER A C 1
ATOM 1496 O O . SER A 1 185 ? -15.635 -6.859 14.534 1.00 78.25 185 SER A O 1
ATOM 1498 N N . PHE A 1 186 ? -16.309 -6.785 16.674 1.00 75.75 186 PHE A N 1
ATOM 1499 C CA . PHE A 1 186 ? -17.308 -5.739 16.490 1.00 75.75 186 PHE A CA 1
ATOM 1500 C C . PHE A 1 186 ? -16.670 -4.370 16.716 1.00 75.75 186 PHE A C 1
ATOM 1502 O O . PHE A 1 186 ? -15.747 -4.234 17.529 1.00 75.75 186 PHE A O 1
ATOM 1509 N N . GLY A 1 187 ? -17.156 -3.360 15.997 1.00 67.56 187 GLY A N 1
ATOM 1510 C CA . GLY A 1 187 ? -16.735 -1.982 16.229 1.00 67.56 187 GLY A CA 1
ATOM 1511 C C . GLY A 1 187 ? -17.081 -1.544 17.646 1.00 67.56 187 GLY A C 1
ATOM 1512 O O . GLY A 1 187 ? -17.969 -2.103 18.288 1.00 67.56 187 GLY A O 1
ATOM 1513 N N . ARG A 1 188 ? -16.349 -0.565 18.166 1.00 68.75 188 ARG A N 1
ATOM 1514 C CA . ARG A 1 188 ? -16.607 0.019 19.483 1.00 68.75 188 ARG A CA 1
ATOM 1515 C C . ARG A 1 188 ? -16.855 1.509 19.322 1.00 68.75 188 ARG A C 1
ATOM 1517 O O . ARG A 1 188 ? -16.065 2.205 18.687 1.00 68.75 188 ARG A O 1
ATOM 1524 N N . GLN A 1 189 ? -17.927 1.992 19.934 1.00 66.06 189 GLN A N 1
ATOM 1525 C CA . GLN A 1 189 ? -18.229 3.408 20.069 1.00 66.06 189 GLN A CA 1
ATOM 1526 C C . GLN A 1 189 ? -18.024 3.810 21.529 1.00 66.06 189 GLN A C 1
ATOM 1528 O O . GLN A 1 189 ? -18.622 3.235 22.433 1.00 66.06 189 GLN A O 1
ATOM 1533 N N . GLU A 1 190 ? -17.153 4.784 21.778 1.00 63.50 190 GLU A N 1
ATOM 1534 C CA . GLU A 1 190 ? -16.974 5.335 23.120 1.00 63.50 190 GLU A CA 1
ATOM 1535 C C . GLU A 1 190 ? -18.016 6.430 23.378 1.00 63.50 190 GLU A C 1
ATOM 1537 O O . GLU A 1 190 ? -18.157 7.380 22.604 1.00 63.50 190 GLU A O 1
ATOM 1542 N N . ALA A 1 191 ? -18.734 6.308 24.488 1.00 61.47 191 ALA A N 1
ATOM 1543 C CA . ALA A 1 191 ? -19.679 7.286 24.997 1.00 61.47 191 ALA A CA 1
ATOM 1544 C C . ALA A 1 191 ? -19.194 7.810 26.351 1.00 61.47 191 ALA A C 1
ATOM 1546 O O . ALA A 1 191 ? -18.652 7.070 27.177 1.00 61.47 191 ALA A O 1
ATOM 1547 N N . VAL A 1 192 ? -19.378 9.105 26.587 1.00 62.34 192 VAL A N 1
ATOM 1548 C CA . VAL A 1 192 ? -19.029 9.735 27.859 1.00 62.34 192 VAL A CA 1
ATOM 1549 C C . VAL A 1 192 ? -20.298 9.834 28.674 1.00 62.34 192 VAL A C 1
ATOM 1551 O O . VAL A 1 192 ? -21.214 10.582 28.332 1.00 62.34 192 VAL A O 1
ATOM 1554 N N . VAL A 1 193 ? -20.329 9.093 29.772 1.00 62.25 193 VAL A N 1
ATOM 1555 C CA . VAL A 1 193 ? -21.424 9.141 30.726 1.00 62.25 193 VAL A CA 1
ATOM 1556 C C . VAL A 1 193 ? -21.057 10.154 31.800 1.00 62.25 193 VAL A C 1
ATOM 1558 O O . VAL A 1 193 ? -20.055 10.014 32.509 1.00 62.25 193 VAL A O 1
ATOM 1561 N N . MET A 1 194 ? -21.851 11.215 31.897 1.00 61.47 194 MET A N 1
ATOM 1562 C CA . MET A 1 194 ? -21.737 12.208 32.959 1.00 61.47 194 MET A CA 1
ATOM 1563 C C . MET A 1 194 ? -22.941 12.080 33.879 1.00 61.47 194 MET A C 1
ATOM 1565 O O . MET A 1 194 ? -24.074 12.235 33.432 1.00 61.47 194 MET A O 1
ATOM 1569 N N . ILE A 1 195 ? -22.686 11.841 35.163 1.00 60.97 195 ILE A N 1
ATOM 1570 C CA . ILE A 1 195 ? -23.717 11.950 36.195 1.00 60.97 195 ILE A CA 1
ATOM 1571 C C . ILE A 1 195 ? -23.698 13.394 36.683 1.00 60.97 195 ILE A C 1
ATOM 1573 O O . ILE A 1 195 ? -22.687 13.837 37.249 1.00 60.97 195 ILE A O 1
ATOM 1577 N N . ARG A 1 196 ? -24.785 14.123 36.415 1.00 60.97 196 ARG A N 1
ATOM 1578 C CA . ARG A 1 196 ? -25.061 15.436 37.003 1.00 60.97 196 ARG A CA 1
ATOM 1579 C C . ARG A 1 196 ? -26.091 15.249 38.112 1.00 60.97 196 ARG A C 1
ATOM 1581 O O . ARG A 1 196 ? -27.136 14.650 37.875 1.00 60.97 196 ARG A O 1
ATOM 1588 N N . GLU A 1 197 ? -25.799 15.749 39.306 1.00 54.22 197 GLU A N 1
ATOM 1589 C CA . GLU A 1 197 ? -26.828 15.906 40.336 1.00 54.22 197 GLU A CA 1
ATOM 1590 C C . GLU A 1 197 ? -27.814 16.965 39.854 1.00 54.22 197 GLU A C 1
ATOM 1592 O O . GLU A 1 197 ? -27.426 18.102 39.582 1.00 54.22 197 GLU A O 1
ATOM 1597 N N . SER A 1 198 ? -29.070 16.560 39.672 1.00 59.00 198 SER A N 1
ATOM 1598 C CA . SER A 1 198 ? -30.160 17.480 39.332 1.00 59.00 198 SER A CA 1
ATOM 1599 C C . SER A 1 198 ? -30.936 17.919 40.575 1.00 59.00 198 SER A C 1
ATOM 1601 O O . SER A 1 198 ? -31.431 19.041 40.615 1.00 59.00 198 SER A O 1
ATOM 1603 N N . SER A 1 199 ? -30.998 17.068 41.604 1.00 47.62 199 SER A N 1
ATOM 1604 C CA . SER A 1 199 ? -31.545 17.350 42.936 1.00 47.62 199 SER A CA 1
ATOM 1605 C C . SER A 1 199 ? -30.997 16.306 43.937 1.00 47.62 199 SER A C 1
ATOM 1607 O O . SER A 1 199 ? -30.440 15.303 43.484 1.00 47.62 199 SER A O 1
ATOM 1609 N N . PRO A 1 200 ? -31.142 16.484 45.268 1.00 56.28 200 PRO A N 1
ATOM 1610 C CA . PRO A 1 200 ? -30.651 15.521 46.270 1.00 56.28 200 PRO A CA 1
ATOM 1611 C C . PRO A 1 200 ? -31.229 14.097 46.152 1.00 56.28 200 PRO A C 1
ATOM 1613 O O . PRO A 1 200 ? -30.656 13.170 46.710 1.00 56.28 200 PRO A O 1
ATOM 1616 N N . GLU A 1 201 ? -32.318 13.907 45.401 1.00 53.75 201 GLU A N 1
ATOM 1617 C CA . GLU A 1 201 ? -32.942 12.596 45.159 1.00 53.75 201 GLU A CA 1
ATOM 1618 C C . GLU A 1 201 ? -32.858 12.140 43.691 1.00 53.75 201 GLU A C 1
ATOM 1620 O O . GLU A 1 201 ? -33.135 10.980 43.395 1.00 53.75 201 GLU A O 1
ATOM 1625 N N . ASN A 1 202 ? -32.445 13.014 42.760 1.00 45.50 202 ASN A N 1
ATOM 1626 C CA . ASN A 1 202 ? -32.424 12.709 41.327 1.00 45.50 202 ASN A CA 1
ATOM 1627 C C . ASN A 1 202 ? -31.052 12.951 40.689 1.00 45.50 202 ASN A C 1
ATOM 1629 O O . ASN A 1 202 ? -30.536 14.076 40.622 1.00 45.50 202 ASN A O 1
ATOM 1633 N N . TYR A 1 203 ? -30.521 11.888 40.090 1.00 51.16 203 TYR A N 1
ATOM 1634 C CA . TYR A 1 203 ? -29.322 11.913 39.260 1.00 51.16 203 TYR A CA 1
ATOM 1635 C C . TYR A 1 203 ? -29.705 11.909 37.778 1.00 51.16 203 TYR A C 1
ATOM 1637 O O . TYR A 1 203 ? -30.376 10.995 37.302 1.00 51.16 203 TYR A O 1
ATOM 1645 N N . GLN A 1 204 ? -29.234 12.900 37.019 1.00 48.78 204 GLN A N 1
ATOM 1646 C CA . GLN A 1 204 ? -29.385 12.920 35.568 1.00 48.78 204 GLN A CA 1
ATOM 1647 C C . GLN A 1 204 ? -28.157 12.275 34.914 1.00 48.78 204 GLN A C 1
ATOM 1649 O O . GLN A 1 204 ? -27.030 12.769 35.034 1.00 48.78 204 GLN A O 1
ATOM 1654 N N . VAL A 1 205 ? -28.378 11.175 34.192 1.00 55.47 205 VAL A N 1
ATOM 1655 C CA . VAL A 1 205 ? -27.351 10.506 33.384 1.00 55.47 205 VAL A CA 1
ATOM 1656 C C . VAL A 1 205 ? -27.359 11.112 31.984 1.00 55.47 205 VAL A C 1
ATOM 1658 O O . VAL A 1 205 ? -28.284 10.900 31.205 1.00 55.47 205 VAL A O 1
ATOM 1661 N N . VAL A 1 206 ? -26.322 11.879 31.651 1.00 58.84 206 VAL A N 1
ATOM 1662 C CA . VAL A 1 206 ? -26.140 12.443 30.308 1.00 58.84 206 VAL A CA 1
ATOM 1663 C C . VAL A 1 206 ? -25.155 11.564 29.545 1.00 58.84 206 VAL A C 1
ATOM 1665 O O . VAL A 1 206 ? -23.968 11.528 29.879 1.00 58.84 206 VAL A O 1
ATOM 1668 N N . ILE A 1 207 ? -25.643 10.868 28.515 1.00 59.38 207 ILE A N 1
ATOM 1669 C CA . ILE A 1 207 ? -24.809 10.139 27.554 1.00 59.38 207 ILE A CA 1
ATOM 1670 C C . ILE A 1 207 ? -24.454 11.120 26.439 1.00 59.38 207 ILE A C 1
ATOM 1672 O O . ILE A 1 207 ? -25.253 11.387 25.546 1.00 59.38 207 ILE A O 1
ATOM 1676 N N . ALA A 1 208 ? -23.261 11.701 26.511 1.00 56.69 208 ALA A N 1
ATOM 1677 C CA . ALA A 1 208 ? -22.721 12.449 25.388 1.00 56.69 208 ALA A CA 1
ATOM 1678 C C . ALA A 1 208 ? -21.966 11.463 24.495 1.00 56.69 208 ALA A C 1
ATOM 1680 O O . ALA A 1 208 ? -20.991 10.850 24.940 1.00 56.69 208 ALA A O 1
ATOM 1681 N N . GLU A 1 209 ? -22.379 11.320 23.235 1.00 56.34 209 GLU A N 1
ATOM 1682 C CA . GLU A 1 209 ? -21.513 10.690 22.240 1.00 56.34 209 GLU A CA 1
ATOM 1683 C C . GLU A 1 209 ? -20.160 11.406 22.278 1.00 56.34 209 GLU A C 1
ATOM 1685 O O . GLU A 1 209 ? -20.096 12.641 22.185 1.00 56.34 209 GLU A O 1
ATOM 1690 N N . ALA A 1 210 ? -19.065 10.658 22.460 1.00 51.81 210 ALA A N 1
ATOM 1691 C CA . ALA A 1 210 ? -17.745 11.241 22.312 1.00 51.81 210 ALA A CA 1
ATOM 1692 C C . ALA A 1 210 ? -17.631 11.649 20.840 1.00 51.81 210 ALA A C 1
ATOM 1694 O O . ALA A 1 210 ? -17.411 10.803 19.975 1.00 51.81 210 ALA A O 1
ATOM 1695 N N . LYS A 1 211 ? -17.885 12.933 20.544 1.00 47.75 211 LYS A N 1
ATOM 1696 C CA . LYS A 1 211 ? -17.838 13.472 19.180 1.00 47.75 211 LYS A CA 1
ATOM 1697 C C . LYS A 1 211 ? -16.593 12.931 18.473 1.00 47.75 211 LYS A C 1
ATOM 1699 O O . LYS A 1 211 ? -15.520 12.941 19.074 1.00 47.75 211 LYS A O 1
ATOM 1704 N N . LYS A 1 212 ? -16.768 12.535 17.203 1.00 47.94 212 LYS A N 1
ATOM 1705 C CA . LYS A 1 212 ? -15.815 11.999 16.195 1.00 47.94 212 LYS A CA 1
ATOM 1706 C C . LYS A 1 212 ? -14.397 12.616 16.132 1.00 47.94 212 LYS A C 1
ATOM 1708 O O . LYS A 1 212 ? -13.579 12.182 15.334 1.00 47.94 212 LYS A O 1
ATOM 1713 N N . ASP A 1 213 ? -14.109 13.636 16.924 1.00 47.97 213 ASP A N 1
ATOM 1714 C CA . ASP A 1 213 ? -12.932 14.489 16.896 1.00 47.97 213 ASP A CA 1
ATOM 1715 C C . ASP A 1 213 ? -11.818 13.901 17.794 1.00 47.97 213 ASP A C 1
ATOM 1717 O O . ASP A 1 213 ? -11.849 13.999 19.028 1.00 47.97 213 ASP A O 1
ATOM 1721 N N . GLU A 1 214 ? -10.839 13.249 17.157 1.00 52.41 214 GLU A N 1
ATOM 1722 C CA . GLU A 1 214 ? -9.716 12.503 17.761 1.00 52.41 214 GLU A CA 1
ATOM 1723 C C . GLU A 1 214 ? -8.950 13.332 18.815 1.00 52.41 214 GLU A C 1
ATOM 1725 O O . GLU A 1 214 ? -8.559 12.826 19.873 1.00 52.41 214 GLU A O 1
ATOM 1730 N N . SER A 1 215 ? -8.821 14.643 18.573 1.00 51.88 215 SER A N 1
ATOM 1731 C CA . SER A 1 215 ? -8.151 15.602 19.461 1.00 51.88 215 SER A CA 1
ATOM 1732 C C . SER A 1 215 ? -8.890 15.791 20.792 1.00 51.88 215 SER A C 1
ATOM 1734 O O . SER A 1 215 ? -8.279 15.835 21.867 1.00 51.88 215 SER A O 1
ATOM 1736 N N . LYS A 1 216 ? -10.225 15.847 20.742 1.00 53.75 216 LYS A N 1
ATOM 1737 C CA . LYS A 1 216 ? -11.086 16.014 21.918 1.00 53.75 216 LYS A CA 1
ATOM 1738 C C . LYS A 1 216 ? -11.190 14.711 22.691 1.00 53.75 216 LYS A C 1
ATOM 1740 O O . LYS A 1 216 ? -11.143 14.757 23.918 1.00 53.75 216 LYS A O 1
ATOM 1745 N N . ARG A 1 217 ? -11.221 13.568 21.999 1.00 54.78 217 ARG A N 1
ATOM 1746 C CA . ARG A 1 217 ? -11.188 12.227 22.603 1.00 54.78 217 ARG A CA 1
ATOM 1747 C C . ARG A 1 217 ? -9.903 11.993 23.405 1.00 54.78 217 ARG A C 1
ATOM 1749 O O . ARG A 1 217 ? -9.976 11.689 24.594 1.00 54.78 217 ARG A O 1
ATOM 1756 N N . ALA A 1 218 ? -8.728 12.236 22.817 1.00 54.12 218 ALA A N 1
ATOM 1757 C CA . ALA A 1 218 ? -7.445 12.073 23.512 1.00 54.12 218 ALA A CA 1
ATOM 1758 C C . ALA A 1 218 ? -7.287 13.038 24.703 1.00 54.12 218 ALA A C 1
ATOM 1760 O O . ALA A 1 218 ? -6.822 12.647 25.778 1.00 54.12 218 ALA A O 1
ATOM 1761 N N . LYS A 1 219 ? -7.719 14.297 24.543 1.00 57.66 219 LYS A N 1
ATOM 1762 C CA . LYS A 1 219 ? -7.705 15.304 25.616 1.00 57.66 219 LYS A CA 1
ATOM 1763 C C . LYS A 1 219 ? -8.662 14.941 26.756 1.00 57.66 219 LYS A C 1
ATOM 1765 O O . LYS A 1 219 ? -8.352 15.207 27.915 1.00 57.66 219 LYS A O 1
ATOM 1770 N N . LEU A 1 220 ? -9.795 14.314 26.446 1.00 57.38 220 LEU A N 1
ATOM 1771 C CA . LEU A 1 220 ? -10.772 13.870 27.437 1.00 57.38 220 LEU A CA 1
ATOM 1772 C C . LEU A 1 220 ? -10.273 12.660 28.239 1.00 57.38 220 LEU A C 1
ATOM 1774 O O . LEU A 1 220 ? -10.340 12.691 29.464 1.00 57.38 220 LEU A O 1
ATOM 1778 N N . VAL A 1 221 ? -9.700 11.651 27.574 1.00 55.69 221 VAL A N 1
ATOM 1779 C CA . VAL A 1 221 ? -9.094 10.476 28.233 1.00 55.69 221 VAL A CA 1
ATOM 1780 C C . VAL A 1 221 ? -7.951 10.899 29.162 1.00 55.69 221 VAL A C 1
ATOM 1782 O O . VAL A 1 221 ? -7.877 10.448 30.303 1.00 55.69 221 VAL A O 1
ATOM 1785 N N . ARG A 1 222 ? -7.095 11.836 28.724 1.00 59.59 222 ARG A N 1
ATOM 1786 C CA . ARG A 1 222 ? -6.031 12.400 29.576 1.00 59.59 222 ARG A CA 1
ATOM 1787 C C . ARG A 1 222 ? -6.582 13.138 30.798 1.00 59.59 222 ARG A C 1
ATOM 1789 O O . ARG A 1 222 ? -6.047 12.974 31.887 1.00 59.59 222 ARG A O 1
ATOM 1796 N N . ARG A 1 223 ? -7.657 13.920 30.637 1.00 61.31 223 ARG A N 1
ATOM 1797 C CA . ARG A 1 223 ? -8.312 14.626 31.754 1.00 61.31 223 ARG A CA 1
ATOM 1798 C C . ARG A 1 223 ? -8.962 13.675 32.761 1.00 61.31 223 ARG A C 1
ATOM 1800 O O . ARG A 1 223 ? -8.971 13.996 33.939 1.00 61.31 223 ARG A O 1
ATOM 1807 N N . LEU A 1 224 ? -9.492 12.535 32.314 1.00 56.81 224 LEU A N 1
ATOM 1808 C CA . LEU A 1 224 ? -10.077 11.523 33.200 1.00 56.81 224 LEU A CA 1
ATOM 1809 C C . LEU A 1 224 ? -9.007 10.749 33.981 1.00 56.81 224 LEU A C 1
ATOM 1811 O O . LEU A 1 224 ? -9.185 10.519 35.168 1.00 56.81 224 LEU A O 1
ATOM 1815 N N . ASN A 1 225 ? -7.876 10.414 33.354 1.00 54.19 225 ASN A N 1
ATOM 1816 C CA . ASN A 1 225 ? -6.785 9.696 34.025 1.00 54.19 225 ASN A CA 1
ATOM 1817 C C . ASN A 1 225 ? -5.937 10.580 34.960 1.00 54.19 225 ASN A C 1
ATOM 1819 O O . ASN A 1 225 ? -5.245 10.052 35.825 1.00 54.19 225 ASN A O 1
ATOM 1823 N N . GLY A 1 226 ? -5.954 11.904 34.766 1.00 46.66 226 GLY A N 1
ATOM 1824 C CA . GLY A 1 226 ? -5.225 12.878 35.590 1.00 46.66 226 GLY A CA 1
ATOM 1825 C C . GLY A 1 226 ? -6.045 13.517 36.716 1.00 46.66 226 GLY A C 1
ATOM 1826 O O . GLY A 1 226 ? -5.487 14.277 37.497 1.00 46.66 226 GLY A O 1
ATOM 1827 N N . ALA A 1 227 ? -7.348 13.240 36.800 1.00 45.34 227 ALA A N 1
ATOM 1828 C CA . ALA A 1 227 ? -8.185 13.644 37.923 1.00 45.34 227 ALA A CA 1
ATOM 1829 C C . ALA A 1 227 ? -8.150 12.532 38.984 1.00 45.34 227 ALA A C 1
ATOM 1831 O O . ALA A 1 227 ? -9.019 11.661 39.000 1.00 45.34 227 ALA A O 1
ATOM 1832 N N . LYS A 1 228 ? -7.099 12.529 39.807 1.00 35.28 228 LYS A N 1
ATOM 1833 C CA . LYS A 1 228 ? -7.077 11.834 41.097 1.00 35.28 228 LYS A CA 1
ATOM 1834 C C . LYS A 1 228 ? -7.187 12.866 42.203 1.00 35.28 228 LYS A C 1
ATOM 1836 O O . LYS A 1 228 ? -6.518 13.912 42.060 1.00 35.28 228 LYS A O 1
#

Organism: NCBI:txid1076344

Radius of gyration: 24.52 Å; Cα contacts (8 Å, |Δi|>4): 242; chains: 1; bounding box: 55×42×75 Å

Nearest PDB structures (foldseek):
  8gjg-assembly1_A  TM=2.655E-01  e=8.588E-01  synthetic construct
  1lpe-assembly1_A  TM=3.732E-01  e=7.169E+00  Homo sapiens
  6mrt-assembly1_A  TM=1.901E-01  e=3.910E+00  Escherichia coli K-12

Sequence (228 aa):
QKALLSIPTQERVGSFPALVVLIVAALIFWLSFQNYFFDLSYSLSTDLYIEQPVLDTMVLLTLPASLLYGFIFSQVRIRLCIRPINAFSIVHSIFLILSLITSILYIMGRPTQSFAFFSSLMTDTVSLQPLIDWLLKISPITSQLHQIYNDSTHNLYKVTMYFTSYAFLLQFLTILMYTSFSCTSFGRQEAVVMIRESSPENYQVVIAEAKKDESKRAKLVRRLNGAK

Solvent-accessible surface area (backbone atoms only — not comparable to full-atom values): 12576 Å² total; per-residue (Å²): 96,78,48,80,44,76,45,75,43,94,53,56,51,6,56,66,55,32,51,53,54,51,53,52,51,51,50,49,52,46,68,32,39,60,92,43,70,91,44,55,69,58,70,72,69,49,83,92,64,82,56,67,71,32,54,53,44,42,48,65,52,41,44,67,48,47,52,51,49,54,49,48,53,51,54,45,34,57,37,58,66,52,69,79,86,41,73,67,48,51,56,41,48,52,25,40,51,51,27,46,54,45,33,51,51,46,41,51,19,37,42,69,71,64,43,44,63,56,56,74,69,47,78,94,76,74,79,61,59,68,59,48,56,47,56,44,64,73,36,79,64,27,45,53,38,25,58,47,46,68,36,79,81,36,64,71,39,49,52,49,56,53,52,34,55,51,30,42,50,52,30,50,53,50,50,44,52,55,23,51,63,29,44,84,33,54,20,45,45,57,31,37,39,34,51,42,80,76,46,102,90,40,75,43,77,44,76,41,71,56,63,94,47,66,70,60,50,56,55,47,54,52,53,58,76,66,66,121

Secondary structure (DSSP, 8-state):
-EEEEEEEEEEESSHHHHHHHHHHHHHHHHHHHTTTTT-HHHHHHS-S---HHHHHHHHHHHHHHHHHHHHHHHHHHHHTT--SSSHHHHHHHHHHHHHHHHHHHHHHH-HHHHHHHHHHHS-SSS-SHHHHHHHHHS-HHHHHHHHHHH-TT-HHHHHHHHHHHHHHHHHHHHHHHHHHHHHT-EEEEEEEEEEEEEETTEEEEEEEE--S-HHHHHHHHHHHHT--

Mean predicted aligned error: 12.58 Å